Protein 2FE3 (pdb70)

GO terms:
  GO:0000976 transcription cis-regulatory region binding (F, IPI)
  GO:0001216 DNA-binding transcription activator activity (F, IPI)
  GO:0001217 DNA-binding transcription repressor activity (F, IPI)
  GO:0032993 protein-DNA complex (C, IPI)
  GO:0000976 transcription cis-regulatory region binding (F, IMP)
  GO:0001216 DNA-binding transcription activator activity (F, IMP)
  GO:0032993 protein-DNA complex (C, IMP)
  GO:0001217 DNA-binding transcription repressor activity (F, IMP)

Structure (mmCIF, N/CA/C/O backbone):
data_2FE3
#
_entry.id   2FE3
#
_cell.length_a   41.290
_cell.length_b   42.160
_cell.length_c   53.490
_cell.angle_alpha   82.18
_cell.angle_beta   80.11
_cell.angle_gamma   60.96
#
_symmetry.space_group_name_H-M   'P 1'
#
loop_
_entity.id
_entity.type
_entity.pdbx_description
1 polymer 'Peroxide operon regulator'
2 non-polymer 'ZINC ION'
3 water water
#
loop_
_atom_site.group_PDB
_atom_site.id
_atom_site.type_symbol
_atom_site.label_atom_id
_atom_site.label_alt_id
_atom_site.label_comp_id
_atom_site.label_asym_id
_atom_site.label_entity_id
_atom_site.label_seq_id
_atom_site.pdbx_PDB_ins_code
_atom_site.Cartn_x
_atom_site.Cartn_y
_atom_site.Cartn_z
_atom_site.occupancy
_atom_site.B_iso_or_equiv
_atom_site.auth_seq_id
_atom_site.auth_comp_id
_atom_site.auth_asym_id
_atom_site.auth_atom_id
_atom_site.pdbx_PDB_model_num
ATOM 1 N N . HIS A 1 4 ? 14.455 13.410 -27.799 1.00 37.73 4 HIS A N 1
ATOM 2 C CA . HIS A 1 4 ? 14.213 14.136 -26.511 1.00 37.25 4 HIS A CA 1
ATOM 3 C C . HIS A 1 4 ? 12.816 14.737 -26.507 1.00 36.34 4 HIS A C 1
ATOM 4 O O . HIS A 1 4 ? 12.419 15.417 -27.461 1.00 36.12 4 HIS A O 1
ATOM 11 N N . GLU A 1 5 ? 12.072 14.463 -25.436 1.00 35.13 5 GLU A N 1
ATOM 12 C CA . GLU A 1 5 ? 10.637 14.753 -25.405 1.00 33.90 5 GLU A CA 1
ATOM 13 C C . GLU A 1 5 ? 10.324 16.243 -25.327 1.00 32.45 5 GLU A C 1
ATOM 14 O O . GLU A 1 5 ? 9.438 16.722 -26.033 1.00 31.62 5 GLU A O 1
ATOM 20 N N . LEU A 1 6 ? 11.048 16.952 -24.461 1.00 31.34 6 LEU A N 1
ATOM 21 C CA . LEU A 1 6 ? 10.914 18.404 -24.320 1.00 30.44 6 LEU A CA 1
ATOM 22 C C . LEU A 1 6 ? 11.290 19.109 -25.621 1.00 30.19 6 LEU A C 1
ATOM 23 O O . LEU A 1 6 ? 10.543 19.951 -26.117 1.00 29.84 6 LEU A O 1
ATOM 28 N N . LYS A 1 7 ? 12.452 18.767 -26.167 1.00 29.59 7 LYS A N 1
ATOM 29 C CA . LYS A 1 7 ? 12.868 19.303 -27.457 1.00 29.40 7 LYS A CA 1
ATOM 30 C C . LYS A 1 7 ? 11.773 19.160 -28.524 1.00 28.81 7 LYS A C 1
ATOM 31 O O . LYS A 1 7 ? 11.472 20.121 -29.241 1.00 27.88 7 LYS A O 1
ATOM 37 N N . GLU A 1 8 ? 11.171 17.973 -28.616 1.00 28.15 8 GLU A N 1
ATOM 38 C CA . GLU A 1 8 ? 10.101 17.726 -29.597 1.00 27.70 8 GLU A CA 1
ATOM 39 C C . GLU A 1 8 ? 8.799 18.505 -29.313 1.00 27.02 8 GLU A C 1
ATOM 40 O O . GLU A 1 8 ? 8.111 18.967 -30.243 1.00 25.39 8 GLU A O 1
ATOM 46 N N . ALA A 1 9 ? 8.482 18.668 -28.031 1.00 25.98 9 ALA A N 1
ATOM 47 C CA . ALA A 1 9 ? 7.325 19.476 -27.644 1.00 24.37 9 ALA A CA 1
ATOM 48 C C . ALA A 1 9 ? 7.532 20.930 -28.059 1.00 23.78 9 ALA A C 1
ATOM 49 O O . ALA A 1 9 ? 6.639 21.554 -28.623 1.00 22.46 9 ALA A O 1
ATOM 51 N N . LEU A 1 10 ? 8.728 21.459 -27.810 1.00 23.12 10 LEU A N 1
ATOM 52 C CA . LEU A 1 10 ? 9.028 22.842 -28.194 1.00 23.47 10 LEU A CA 1
ATOM 53 C C . LEU A 1 10 ? 8.955 23.026 -29.716 1.00 23.68 10 LEU A C 1
ATOM 54 O O . LEU A 1 10 ? 8.538 24.074 -30.208 1.00 23.11 10 LEU A O 1
ATOM 59 N N . GLU A 1 11 ? 9.355 21.993 -30.453 1.00 23.58 11 GLU A N 1
ATOM 60 C CA . GLU A 1 11 ? 9.279 22.014 -31.907 1.00 24.71 11 GLU A CA 1
ATOM 61 C C . GLU A 1 11 ? 7.815 22.129 -32.331 1.00 24.27 11 GLU A C 1
ATOM 62 O O . GLU A 1 11 ? 7.473 22.925 -33.199 1.00 23.61 11 GLU A O 1
ATOM 68 N N . THR A 1 12 ? 6.955 21.361 -31.672 1.00 23.81 12 THR A N 1
ATOM 69 C CA . THR A 1 12 ? 5.508 21.414 -31.946 1.00 24.10 12 THR A CA 1
ATOM 70 C C . THR A 1 12 ? 4.932 22.812 -31.671 1.00 23.74 12 THR A C 1
ATOM 71 O O . THR A 1 12 ? 4.181 23.356 -32.481 1.00 24.01 12 THR A O 1
ATOM 75 N N . LEU A 1 13 ? 5.289 23.403 -30.538 1.00 22.84 13 LEU A N 1
ATOM 76 C CA . LEU A 1 13 ? 4.885 24.782 -30.262 1.00 23.27 13 LEU A CA 1
ATOM 77 C C . LEU A 1 13 ? 5.319 25.740 -31.356 1.00 24.19 13 LEU A C 1
ATOM 78 O O . LEU A 1 13 ? 4.513 26.528 -31.853 1.00 24.99 13 LEU A O 1
ATOM 83 N N . LYS A 1 14 ? 6.596 25.681 -31.729 1.00 25.10 14 LYS A N 1
ATOM 84 C CA . LYS A 1 14 ? 7.110 26.588 -32.764 1.00 26.89 14 LYS A CA 1
ATOM 85 C C . LYS A 1 14 ? 6.277 26.409 -34.053 1.00 27.23 14 LYS A C 1
ATOM 86 O O . LYS A 1 14 ? 5.797 27.384 -34.629 1.00 27.11 14 LYS A O 1
ATOM 92 N N . GLU A 1 15 ? 6.061 25.154 -34.437 1.00 28.41 15 GLU A N 1
ATOM 93 C CA . GLU A 1 15 ? 5.350 24.808 -35.667 1.00 30.53 15 GLU A CA 1
ATOM 94 C C . GLU A 1 15 ? 3.890 25.249 -35.654 1.00 30.60 15 GLU A C 1
ATOM 95 O O . GLU A 1 15 ? 3.349 25.639 -36.696 1.00 32.14 15 GLU A O 1
ATOM 101 N N . THR A 1 16 ? 3.255 25.185 -34.483 1.00 29.97 16 THR A N 1
ATOM 102 C CA . THR A 1 16 ? 1.837 25.545 -34.337 1.00 29.92 16 THR A CA 1
ATOM 103 C C . THR A 1 16 ? 1.650 27.030 -33.974 1.00 29.30 16 THR A C 1
ATOM 104 O O . THR A 1 16 ? 0.534 27.471 -33.688 1.00 29.76 16 THR A O 1
ATOM 108 N N . GLY A 1 17 ? 2.755 27.786 -33.981 1.00 27.94 17 GLY A N 1
ATOM 109 C CA . GLY A 1 17 ? 2.742 29.232 -33.797 1.00 26.58 17 GLY A CA 1
ATOM 110 C C . GLY A 1 17 ? 2.549 29.737 -32.375 1.00 25.38 17 GLY A C 1
ATOM 111 O O . GLY A 1 17 ? 2.183 30.897 -32.185 1.00 26.37 17 GLY A O 1
ATOM 112 N N . VAL A 1 18 ? 2.809 28.875 -31.389 1.00 23.84 18 VAL A N 1
ATOM 113 C CA . VAL A 1 18 ? 2.680 29.221 -29.959 1.00 22.64 18 VAL A CA 1
ATOM 114 C C . VAL A 1 18 ? 3.974 29.819 -29.436 1.00 21.79 18 VAL A C 1
ATOM 115 O O . VAL A 1 18 ? 5.044 29.233 -29.616 1.00 20.80 18 VAL A O 1
ATOM 119 N N . ARG A 1 19 ? 3.881 30.970 -28.762 1.00 20.83 19 ARG A N 1
ATOM 120 C CA . ARG A 1 19 ? 5.083 31.613 -28.227 1.00 20.58 19 ARG A CA 1
ATOM 121 C C . ARG A 1 19 ? 5.684 30.737 -27.119 1.00 19.95 19 ARG A C 1
ATOM 122 O O . ARG A 1 19 ? 4.975 30.274 -26.227 1.00 18.81 19 ARG A O 1
ATOM 130 N N . ILE A 1 20 ? 6.991 30.511 -27.176 1.00 19.13 20 ILE A N 1
ATOM 131 C CA . ILE A 1 20 ? 7.646 29.702 -26.141 1.00 19.53 20 ILE A CA 1
ATOM 132 C C . ILE A 1 20 ? 8.086 30.603 -24.972 1.00 19.40 20 ILE A C 1
ATOM 133 O O . ILE A 1 20 ? 9.266 31.024 -24.877 1.00 18.96 20 ILE A O 1
ATOM 138 N N . THR A 1 21 ? 7.141 30.868 -24.078 1.00 17.90 21 THR A N 1
ATOM 139 C CA . THR A 1 21 ? 7.394 31.703 -22.919 1.00 18.10 21 THR A CA 1
ATOM 140 C C . THR A 1 21 ? 8.101 30.884 -21.822 1.00 17.34 21 THR A C 1
ATOM 141 O O . THR A 1 21 ? 8.052 29.657 -21.831 1.00 16.31 21 THR A O 1
ATOM 145 N N . PRO A 1 22 ? 8.786 31.573 -20.896 1.00 17.53 22 PRO A N 1
ATOM 146 C CA . PRO A 1 22 ? 9.356 30.870 -19.759 1.00 17.27 22 PRO A CA 1
ATOM 147 C C . PRO A 1 22 ? 8.343 29.990 -19.012 1.00 16.46 22 PRO A C 1
ATOM 148 O O . PRO A 1 22 ? 8.657 28.838 -18.688 1.00 15.75 22 PRO A O 1
ATOM 152 N N . GLN A 1 23 ? 7.137 30.511 -18.743 1.00 15.73 23 GLN A N 1
ATOM 153 C CA . GLN A 1 23 ? 6.137 29.685 -18.044 1.00 15.66 23 GLN A CA 1
ATOM 154 C C . GLN A 1 23 ? 5.775 28.426 -18.829 1.00 15.22 23 GLN A C 1
ATOM 155 O O . GLN A 1 23 ? 5.680 27.349 -18.266 1.00 13.97 23 GLN A O 1
ATOM 161 N N . ARG A 1 24 ? 5.527 28.582 -20.135 1.00 14.44 24 ARG A N 1
ATOM 162 C CA . ARG A 1 24 ? 5.220 27.437 -20.976 1.00 15.22 24 ARG A CA 1
ATOM 163 C C . ARG A 1 24 ? 6.315 26.372 -20.989 1.00 15.65 24 ARG A C 1
ATOM 164 O O . ARG A 1 24 ? 6.026 25.177 -20.903 1.00 15.99 24 ARG A O 1
ATOM 172 N N . HIS A 1 25 ? 7.563 26.818 -21.109 1.00 15.60 25 HIS A N 1
ATOM 173 C CA . HIS A 1 25 ? 8.694 25.927 -21.074 1.00 15.73 25 HIS A CA 1
ATOM 174 C C . HIS A 1 25 ? 8.708 25.159 -19.757 1.00 15.21 25 HIS A C 1
ATOM 175 O O . HIS A 1 25 ? 8.863 23.946 -19.747 1.00 15.22 25 HIS A O 1
ATOM 182 N N . ALA A 1 26 ? 8.518 25.869 -18.658 1.00 14.06 26 ALA A N 1
ATOM 183 C CA . ALA A 1 26 ? 8.533 25.247 -17.337 1.00 14.58 26 ALA A CA 1
ATOM 184 C C . ALA A 1 26 ? 7.395 24.239 -17.116 1.00 14.91 26 ALA A C 1
ATOM 185 O O . ALA A 1 26 ? 7.603 23.170 -16.504 1.00 15.11 26 ALA A O 1
ATOM 187 N N . ILE A 1 27 ? 6.205 24.550 -17.637 1.00 14.56 27 ILE A N 1
ATOM 188 C CA . ILE A 1 27 ? 5.086 23.631 -17.503 1.00 15.16 27 ILE A CA 1
ATOM 189 C C . ILE A 1 27 ? 5.366 22.375 -18.328 1.00 15.97 27 ILE A C 1
ATOM 190 O O . ILE A 1 27 ? 5.131 21.261 -17.855 1.00 16.05 27 ILE A O 1
ATOM 195 N N . LEU A 1 28 ? 5.884 22.546 -19.548 1.00 16.65 28 LEU A N 1
ATOM 196 C CA . LEU A 1 28 ? 6.186 21.363 -20.373 1.00 18.37 28 LEU A CA 1
ATOM 197 C C . LEU A 1 28 ? 7.238 20.478 -19.727 1.00 19.03 28 LEU A C 1
ATOM 198 O O . LEU A 1 28 ? 7.109 19.247 -19.711 1.00 19.58 28 LEU A O 1
ATOM 203 N N . GLU A 1 29 ? 8.277 21.113 -19.195 1.00 20.46 29 GLU A N 1
ATOM 204 C CA . GLU A 1 29 ? 9.357 20.411 -18.488 1.00 21.19 29 GLU A CA 1
ATOM 205 C C . GLU A 1 29 ? 8.788 19.600 -17.332 1.00 21.75 29 GLU A C 1
ATOM 206 O O . GLU A 1 29 ? 9.127 18.435 -17.181 1.00 22.25 29 GLU A O 1
ATOM 212 N N . TYR A 1 30 ? 7.915 20.215 -16.529 1.00 20.82 30 TYR A N 1
ATOM 213 C CA . TYR A 1 30 ? 7.232 19.528 -15.450 1.00 21.42 30 TYR A CA 1
ATOM 214 C C . TYR A 1 30 ? 6.468 18.290 -15.940 1.00 21.51 30 TYR A C 1
ATOM 215 O O . TYR A 1 30 ? 6.583 17.208 -15.352 1.00 21.41 30 TYR A O 1
ATOM 224 N N . LEU A 1 31 ? 5.666 18.464 -16.993 1.00 20.97 31 LEU A N 1
ATOM 225 C CA . LEU A 1 31 ? 4.872 17.392 -17.562 1.00 22.97 31 LEU A CA 1
ATOM 226 C C . LEU A 1 31 ? 5.723 16.259 -18.121 1.00 24.18 31 LEU A C 1
ATOM 227 O O . LEU A 1 31 ? 5.396 15.080 -17.935 1.00 24.35 31 LEU A O 1
ATOM 232 N N . VAL A 1 32 ? 6.823 16.604 -18.782 1.00 25.67 32 VAL A N 1
ATOM 233 C CA . VAL A 1 32 ? 7.676 15.560 -19.382 1.00 27.85 32 VAL A CA 1
ATOM 234 C C . VAL A 1 32 ? 8.358 14.714 -18.294 1.00 29.11 32 VAL A C 1
ATOM 235 O O . VAL A 1 32 ? 8.507 13.500 -18.446 1.00 29.75 32 VAL A O 1
ATOM 239 N N . ASN A 1 33 ? 8.718 15.354 -17.191 1.00 30.53 33 ASN A N 1
ATOM 240 C CA . ASN A 1 33 ? 9.445 14.693 -16.112 1.00 33.20 33 ASN A CA 1
ATOM 241 C C . ASN A 1 33 ? 8.584 13.983 -15.069 1.00 33.60 33 ASN A C 1
ATOM 242 O O . ASN A 1 33 ? 9.098 13.140 -14.323 1.00 34.41 33 ASN A O 1
ATOM 247 N N . SER A 1 34 ? 7.293 14.308 -15.009 1.00 34.01 34 SER A N 1
ATOM 248 C CA . SER A 1 34 ? 6.386 13.740 -13.998 1.00 34.99 34 SER A CA 1
ATOM 249 C C . SER A 1 34 ? 5.784 12.436 -14.501 1.00 35.21 34 SER A C 1
ATOM 250 O O . SER A 1 34 ? 5.350 12.356 -15.640 1.00 35.43 34 SER A O 1
ATOM 253 N N . MET A 1 35 ? 5.750 11.411 -13.650 1.00 36.08 35 MET A N 1
ATOM 254 C CA . MET A 1 35 ? 5.095 10.143 -14.025 1.00 36.73 35 MET A CA 1
ATOM 255 C C . MET A 1 35 ? 3.582 10.203 -13.866 1.00 35.68 35 MET A C 1
ATOM 256 O O . MET A 1 35 ? 2.850 9.630 -14.671 1.00 36.21 35 MET A O 1
ATOM 261 N N . ALA A 1 36 ? 3.113 10.918 -12.848 1.00 34.68 36 ALA A N 1
ATOM 262 C CA . ALA A 1 36 ? 1.678 11.055 -12.611 1.00 33.18 36 ALA A CA 1
ATOM 263 C C . ALA A 1 36 ? 1.062 12.044 -13.599 1.00 31.94 36 ALA A C 1
ATOM 264 O O . ALA A 1 36 ? 1.784 12.758 -14.298 1.00 32.46 36 ALA A O 1
ATOM 266 N N . HIS A 1 37 ? -0.265 12.028 -13.688 1.00 29.98 37 HIS A N 1
ATOM 267 C CA . HIS A 1 37 ? -1.026 12.990 -14.484 1.00 27.77 37 HIS A CA 1
ATOM 268 C C . HIS A 1 37 ? -1.468 14.100 -13.526 1.00 25.73 37 HIS A C 1
ATOM 269 O O . HIS A 1 37 ? -2.440 13.935 -12.770 1.00 25.22 37 HIS A O 1
ATOM 276 N N . PRO A 1 38 ? -0.742 15.221 -13.530 1.00 23.37 38 PRO A N 1
ATOM 277 C CA . PRO A 1 38 ? -0.950 16.222 -12.482 1.00 21.88 38 PRO A CA 1
ATOM 278 C C . PRO A 1 38 ? -2.185 17.067 -12.707 1.00 20.47 38 PRO A C 1
ATOM 279 O O . PRO A 1 38 ? -2.636 17.210 -13.837 1.00 20.15 38 PRO A O 1
ATOM 283 N N . THR A 1 39 ? -2.686 17.679 -11.633 1.00 19.47 39 THR A N 1
ATOM 284 C CA . THR A 1 39 ? -3.711 18.703 -11.755 1.00 18.09 39 THR A CA 1
ATOM 285 C C . THR A 1 39 ? -3.016 20.043 -11.990 1.00 17.64 39 THR A C 1
ATOM 286 O O . THR A 1 39 ? -1.786 20.158 -11.825 1.00 16.44 39 THR A O 1
ATOM 290 N N . ALA A 1 40 ? -3.802 21.049 -12.364 1.00 16.67 40 ALA A N 1
ATOM 291 C CA . ALA A 1 40 ? -3.303 22.416 -12.490 1.00 17.16 40 ALA A CA 1
ATOM 292 C C . ALA A 1 40 ? -2.732 22.918 -11.166 1.00 18.29 40 ALA A C 1
ATOM 293 O O . ALA A 1 40 ? -1.687 23.580 -11.143 1.00 17.99 40 ALA A O 1
ATOM 295 N N . ASP A 1 41 ? -3.411 22.595 -10.059 1.00 18.78 41 ASP A N 1
ATOM 296 C CA . ASP A 1 41 ? -2.895 22.952 -8.718 1.00 19.63 41 ASP A CA 1
ATOM 297 C C . ASP A 1 41 ? -1.504 22.342 -8.471 1.00 19.03 41 ASP A C 1
ATOM 298 O O . ASP A 1 41 ? -0.635 23.019 -7.925 1.00 18.94 41 ASP A O 1
ATOM 303 N N . ASP A 1 42 ? -1.303 21.073 -8.862 1.00 18.27 42 ASP A N 1
ATOM 304 C CA . ASP A 1 42 ? -0.005 20.384 -8.692 1.00 18.45 42 ASP A CA 1
ATOM 305 C C . ASP A 1 42 ? 1.097 21.150 -9.405 1.00 17.57 42 ASP A C 1
ATOM 306 O O . ASP A 1 42 ? 2.203 21.372 -8.870 1.00 16.55 42 ASP A O 1
ATOM 311 N N . ILE A 1 43 ? 0.782 21.556 -10.633 1.00 15.88 43 ILE A N 1
ATOM 312 C CA . ILE A 1 43 ? 1.742 22.268 -11.470 1.00 15.58 43 ILE A CA 1
ATOM 313 C C . ILE A 1 43 ? 2.045 23.630 -10.833 1.00 15.85 43 ILE A C 1
ATOM 314 O O . ILE A 1 43 ? 3.203 23.988 -10.644 1.00 15.93 43 ILE A O 1
ATOM 319 N N . TYR A 1 44 ? 0.994 24.361 -10.478 1.00 16.00 44 TYR A N 1
ATOM 320 C CA . TYR A 1 44 ? 1.126 25.657 -9.793 1.00 16.87 44 TYR A CA 1
ATOM 321 C C . TYR A 1 44 ? 2.030 25.566 -8.546 1.00 18.16 44 TYR A C 1
ATOM 322 O O . TYR A 1 44 ? 2.950 26.367 -8.376 1.00 18.19 44 TYR A O 1
ATOM 331 N N . LYS A 1 45 ? 1.723 24.615 -7.666 1.00 19.42 45 LYS A N 1
ATOM 332 C CA . LYS A 1 45 ? 2.477 24.438 -6.416 1.00 20.40 45 LYS A CA 1
ATOM 333 C C . LYS A 1 45 ? 3.956 24.214 -6.694 1.00 21.23 45 LYS A C 1
ATOM 334 O O . LYS A 1 45 ? 4.807 24.796 -6.014 1.00 21.62 45 LYS A O 1
ATOM 340 N N . ALA A 1 46 ? 4.250 23.400 -7.716 1.00 20.55 46 ALA A N 1
ATOM 341 C CA . ALA A 1 46 ? 5.626 23.072 -8.097 1.00 21.24 46 ALA A CA 1
ATOM 342 C C . ALA A 1 46 ? 6.399 24.258 -8.677 1.00 21.49 46 ALA A C 1
ATOM 343 O O . ALA A 1 46 ? 7.622 24.359 -8.470 1.00 22.40 46 ALA A O 1
ATOM 345 N N . LEU A 1 47 ? 5.705 25.154 -9.380 1.00 21.16 47 LEU A N 1
ATOM 346 C CA . LEU A 1 47 ? 6.388 26.190 -10.179 1.00 21.34 47 LEU A CA 1
ATOM 347 C C . LEU A 1 47 ? 6.286 27.633 -9.701 1.00 22.15 47 LEU A C 1
ATOM 348 O O . LEU A 1 47 ? 7.106 28.463 -10.103 1.00 22.21 47 LEU A O 1
ATOM 353 N N . GLU A 1 48 ? 5.266 27.952 -8.893 1.00 22.64 48 GLU A N 1
ATOM 354 C CA . GLU A 1 48 ? 4.950 29.360 -8.597 1.00 23.92 48 GLU A CA 1
ATOM 355 C C . GLU A 1 48 ? 6.102 30.117 -7.935 1.00 24.01 48 GLU A C 1
ATOM 356 O O . GLU A 1 48 ? 6.243 31.329 -8.112 1.00 23.73 48 GLU A O 1
ATOM 362 N N . GLY A 1 49 ? 6.914 29.398 -7.167 1.00 24.83 49 GLY A N 1
ATOM 363 C CA . GLY A 1 49 ? 8.073 30.003 -6.511 1.00 26.41 49 GLY A CA 1
ATOM 364 C C . GLY A 1 49 ? 9.039 30.664 -7.483 1.00 27.23 49 GLY A C 1
ATOM 365 O O . GLY A 1 49 ? 9.791 31.579 -7.109 1.00 28.51 49 GLY A O 1
ATOM 366 N N . LYS A 1 50 ? 9.034 30.223 -8.737 1.00 26.69 50 LYS A N 1
ATOM 367 C CA . LYS A 1 50 ? 9.896 30.870 -9.719 1.00 26.89 50 LYS A CA 1
ATOM 368 C C . LYS A 1 50 ? 9.220 31.854 -10.696 1.00 26.39 50 LYS A C 1
ATOM 369 O O . LYS A 1 50 ? 9.898 32.486 -11.504 1.00 25.96 50 LYS A O 1
ATOM 375 N N . PHE A 1 51 ? 7.894 31.975 -10.609 1.00 24.53 51 PHE A N 1
ATOM 376 C CA . PHE A 1 51 ? 7.135 32.856 -11.485 1.00 24.11 51 PHE A CA 1
ATOM 377 C C . PHE A 1 51 ? 6.165 33.713 -10.687 1.00 24.66 51 PHE A C 1
ATOM 378 O O . PHE A 1 51 ? 5.062 33.262 -10.377 1.00 23.75 51 PHE A O 1
ATOM 386 N N . PRO A 1 52 ? 6.558 34.959 -10.366 1.00 25.06 52 PRO A N 1
ATOM 387 C CA . PRO A 1 52 ? 5.694 35.840 -9.569 1.00 25.87 52 PRO A CA 1
ATOM 388 C C . PRO A 1 52 ? 4.298 36.054 -10.175 1.00 25.43 52 PRO A C 1
ATOM 389 O O . PRO A 1 52 ? 3.325 36.210 -9.418 1.00 25.78 52 PRO A O 1
ATOM 393 N N . ASN A 1 53 ? 4.190 36.032 -11.508 1.00 24.46 53 ASN A N 1
ATOM 394 C CA . ASN A 1 53 ? 2.910 36.277 -12.182 1.00 25.20 53 ASN A CA 1
ATOM 395 C C . ASN A 1 53 ? 2.119 35.024 -12.560 1.00 23.45 53 ASN A C 1
ATOM 396 O O . ASN A 1 53 ? 1.089 35.114 -13.236 1.00 24.82 53 ASN A O 1
ATOM 401 N N . MET A 1 54 ? 2.581 33.869 -12.103 1.00 22.23 54 MET A N 1
ATOM 402 C CA . MET A 1 54 ? 1.860 32.624 -12.354 1.00 21.02 54 MET A CA 1
ATOM 403 C C . MET A 1 54 ? 0.666 32.498 -11.399 1.00 19.88 54 MET A C 1
ATOM 404 O O . MET A 1 54 ? 0.773 32.798 -10.218 1.00 19.27 54 MET A O 1
ATOM 409 N N . SER A 1 55 ? -0.463 32.042 -11.928 1.00 18.00 55 SER A N 1
ATOM 410 C CA . SER A 1 55 ? -1.641 31.726 -11.111 1.00 16.56 55 SER A CA 1
ATOM 411 C C . SER A 1 55 ? -2.163 30.371 -11.569 1.00 16.18 55 SER A C 1
ATOM 412 O O . SER A 1 55 ? -1.701 29.825 -12.589 1.00 14.37 55 SER A O 1
ATOM 415 N N . VAL A 1 56 ? -3.121 29.820 -10.830 1.00 14.54 56 VAL A N 1
ATOM 416 C CA . VAL A 1 56 ? -3.765 28.599 -11.316 1.00 15.50 56 VAL A CA 1
ATOM 417 C C . VAL A 1 56 ? -4.415 28.866 -12.681 1.00 14.40 56 VAL A C 1
ATOM 418 O O . VAL A 1 56 ? -4.356 27.998 -13.556 1.00 13.83 56 VAL A O 1
ATOM 422 N N . ALA A 1 57 ? -4.959 30.074 -12.876 1.00 14.60 57 ALA A N 1
ATOM 423 C CA . ALA A 1 57 ? -5.530 30.473 -14.167 1.00 14.75 57 ALA A CA 1
ATOM 424 C C . ALA A 1 57 ? -4.519 30.420 -15.281 1.00 14.14 57 ALA A C 1
ATOM 425 O O . ALA A 1 57 ? -4.814 29.931 -16.333 1.00 14.66 57 ALA A O 1
ATOM 427 N N . THR A 1 58 ? -3.342 30.984 -15.045 1.00 13.39 58 THR A N 1
ATOM 428 C CA . THR A 1 58 ? -2.287 31.038 -16.046 1.00 14.97 58 THR A CA 1
ATOM 429 C C . THR A 1 58 ? -1.880 29.578 -16.424 1.00 14.04 58 THR A C 1
ATOM 430 O O . THR A 1 58 ? -1.634 29.262 -17.613 1.00 12.71 58 THR A O 1
ATOM 434 N N . VAL A 1 59 ? -1.827 28.696 -15.419 1.00 13.27 59 VAL A N 1
ATOM 435 C CA . VAL A 1 59 ? -1.530 27.288 -15.664 1.00 13.24 59 VAL A CA 1
ATOM 436 C C . VAL A 1 59 ? -2.590 26.630 -16.542 1.00 13.27 59 VAL A C 1
ATOM 437 O O . VAL A 1 59 ? -2.273 25.988 -17.555 1.00 12.63 59 VAL A O 1
ATOM 441 N N . TYR A 1 60 ? -3.848 26.796 -16.163 1.00 13.54 60 TYR A N 1
ATOM 442 C CA . TYR A 1 60 ? -4.937 26.256 -16.987 1.00 14.02 60 TYR A CA 1
ATOM 443 C C . TYR A 1 60 ? -4.927 26.828 -18.424 1.00 13.82 60 TYR A C 1
ATOM 444 O O . TYR A 1 60 ? -5.156 26.099 -19.394 1.00 13.99 60 TYR A O 1
ATOM 453 N N . ASN A 1 61 ? -4.670 28.123 -18.552 1.00 12.33 61 ASN A N 1
ATOM 454 C CA . ASN A 1 61 ? -4.659 28.779 -19.869 1.00 12.21 61 ASN A CA 1
ATOM 455 C C . ASN A 1 61 ? -3.584 28.147 -20.756 1.00 12.33 61 ASN A C 1
ATOM 456 O O . ASN A 1 61 ? -3.792 27.923 -21.974 1.00 12.80 61 ASN A O 1
ATOM 461 N N . ASN A 1 62 ? -2.427 27.876 -20.158 1.00 11.99 62 ASN A N 1
ATOM 462 C CA . ASN A 1 62 ? -1.334 27.274 -20.919 1.00 12.59 62 ASN A CA 1
ATOM 463 C C . ASN A 1 62 ? -1.642 25.833 -21.272 1.00 13.40 62 ASN A C 1
ATOM 464 O O . ASN A 1 62 ? -1.328 25.364 -22.387 1.00 14.27 62 ASN A O 1
ATOM 469 N N . LEU A 1 63 ? -2.267 25.119 -20.341 1.00 12.85 63 LEU A N 1
ATOM 470 C CA . LEU A 1 63 ? -2.650 23.736 -20.608 1.00 13.62 63 LEU A CA 1
ATOM 471 C C . LEU A 1 63 ? -3.642 23.636 -21.756 1.00 14.93 63 LEU A C 1
ATOM 472 O O . LEU A 1 63 ? -3.574 22.707 -22.558 1.00 14.81 63 LEU A O 1
ATOM 477 N N . ARG A 1 64 ? -4.523 24.621 -21.856 1.00 15.31 64 ARG A N 1
ATOM 478 C CA . ARG A 1 64 ? -5.458 24.670 -22.982 1.00 16.37 64 ARG A CA 1
ATOM 479 C C . ARG A 1 64 ? -4.728 24.860 -24.308 1.00 16.52 64 ARG A C 1
ATOM 480 O O . ARG A 1 64 ? -5.021 24.144 -25.276 1.00 16.84 64 ARG A O 1
ATOM 488 N N . VAL A 1 65 ? -3.776 25.791 -24.333 1.00 15.56 65 VAL A N 1
ATOM 489 C CA . VAL A 1 65 ? -2.938 26.001 -25.525 1.00 17.40 65 VAL A CA 1
ATOM 490 C C . VAL A 1 65 ? -2.219 24.698 -25.900 1.00 16.74 65 VAL A C 1
ATOM 491 O O . VAL A 1 65 ? -2.191 24.300 -27.086 1.00 18.47 65 VAL A O 1
ATOM 495 N N . PHE A 1 66 ? -1.630 24.030 -24.905 1.00 15.90 66 PHE A N 1
ATOM 496 C CA . PHE A 1 66 ? -0.992 22.731 -25.176 1.00 16.58 66 PHE A CA 1
ATOM 497 C C . PHE A 1 66 ? -1.943 21.664 -25.723 1.00 17.73 66 PHE A C 1
ATOM 498 O O . PHE A 1 66 ? -1.594 20.915 -26.654 1.00 17.42 66 PHE A O 1
ATOM 506 N N . ARG A 1 67 ? -3.133 21.582 -25.140 1.00 17.77 67 ARG A N 1
ATOM 507 C CA . ARG A 1 67 ? -4.154 20.646 -25.626 1.00 20.41 67 ARG A CA 1
ATOM 508 C C . ARG A 1 67 ? -4.522 20.955 -27.094 1.00 21.19 67 ARG A C 1
ATOM 509 O O . ARG A 1 67 ? -4.645 20.038 -27.924 1.00 21.30 67 ARG A O 1
ATOM 517 N N . GLU A 1 68 ? -4.674 22.234 -27.410 1.00 21.62 68 GLU A N 1
ATOM 518 C CA . GLU A 1 68 ? -4.961 22.636 -28.801 1.00 23.46 68 GLU A CA 1
ATOM 519 C C . GLU A 1 68 ? -3.813 22.339 -29.787 1.00 23.59 68 GLU A C 1
ATOM 520 O O . GLU A 1 68 ? -4.038 22.210 -31.004 1.00 24.20 68 GLU A O 1
ATOM 526 N N . SER A 1 69 ? -2.599 22.213 -29.257 1.00 22.96 69 SER A N 1
ATOM 527 C CA . SER A 1 69 ? -1.408 21.843 -30.038 1.00 23.68 69 SER A CA 1
ATOM 528 C C . SER A 1 69 ? -1.153 20.337 -30.066 1.00 23.29 69 SER A C 1
ATOM 529 O O . SER A 1 69 ? -0.176 19.898 -30.649 1.00 23.67 69 SER A O 1
ATOM 532 N N . GLY A 1 70 ? -2.019 19.554 -29.431 1.00 22.40 70 GLY A N 1
ATOM 533 C CA . GLY A 1 70 ? -1.858 18.091 -29.369 1.00 22.64 70 GLY A CA 1
ATOM 534 C C . GLY A 1 70 ? -0.810 17.555 -28.392 1.00 22.54 70 GLY A C 1
ATOM 535 O O . GLY A 1 70 ? -0.423 16.391 -28.459 1.00 23.30 70 GLY A O 1
ATOM 536 N N . LEU A 1 71 ? -0.377 18.384 -27.447 1.00 20.58 71 LEU A N 1
ATOM 537 C CA . LEU A 1 71 ? 0.706 17.992 -26.551 1.00 20.10 71 LEU A CA 1
ATOM 538 C C . LEU A 1 71 ? 0.210 17.442 -25.239 1.00 19.70 71 LEU A C 1
ATOM 539 O O . LEU A 1 71 ? 0.954 16.805 -24.504 1.00 19.03 71 LEU A O 1
ATOM 544 N N . VAL A 1 72 ? -1.047 17.748 -24.934 1.00 19.81 72 VAL A N 1
ATOM 545 C CA . VAL A 1 72 ? -1.628 17.383 -23.651 1.00 20.44 72 VAL A CA 1
ATOM 546 C C . VAL A 1 72 ? -3.054 16.872 -23.853 1.00 21.38 72 VAL A C 1
ATOM 547 O O . VAL A 1 72 ? -3.803 17.390 -24.706 1.00 21.30 72 VAL A O 1
ATOM 551 N N . LYS A 1 73 ? -3.430 15.864 -23.066 1.00 22.35 73 LYS A N 1
ATOM 552 C CA . LYS A 1 73 ? -4.813 15.410 -23.029 1.00 23.95 73 LYS A CA 1
ATOM 553 C C . LYS A 1 73 ? -5.387 15.721 -21.666 1.00 24.05 73 LYS A C 1
ATOM 554 O O . LYS A 1 73 ? -4.701 15.555 -20.655 1.00 24.00 73 LYS A O 1
ATOM 560 N N . GLU A 1 74 ? -6.635 16.175 -21.647 1.00 24.70 74 GLU A N 1
ATOM 561 C CA . GLU A 1 74 ? -7.304 16.504 -20.383 1.00 25.48 74 GLU A CA 1
ATOM 562 C C . GLU A 1 74 ? -8.106 15.296 -19.905 1.00 26.55 74 GLU A C 1
ATOM 563 O O . GLU A 1 74 ? -8.988 14.817 -20.622 1.00 26.35 74 GLU A O 1
ATOM 569 N N . LEU A 1 75 ? -7.785 14.813 -18.707 1.00 26.16 75 LEU A N 1
ATOM 570 C CA . LEU A 1 75 ? -8.484 13.678 -18.097 1.00 27.34 75 LEU A CA 1
ATOM 571 C C . LEU A 1 75 ? -9.501 14.180 -17.075 1.00 27.75 75 LEU A C 1
ATOM 572 O O . LEU A 1 75 ? -9.149 14.913 -16.149 1.00 26.52 75 LEU A O 1
ATOM 577 N N . THR A 1 76 ? -10.763 13.796 -17.260 1.00 27.96 76 THR A N 1
ATOM 578 C CA . THR A 1 76 ? -11.834 14.236 -16.362 1.00 29.40 76 THR A CA 1
ATOM 579 C C . THR A 1 76 ? -12.398 13.037 -15.593 1.00 30.06 76 THR A C 1
ATOM 580 O O . THR A 1 76 ? -12.438 11.923 -16.120 1.00 29.53 76 THR A O 1
ATOM 584 N N . TYR A 1 77 ? -12.824 13.271 -14.351 1.00 29.90 77 TYR A N 1
ATOM 585 C CA . TYR A 1 77 ? -13.502 12.235 -13.570 1.00 30.56 77 TYR A CA 1
ATOM 586 C C . TYR A 1 77 ? -14.460 12.884 -12.594 1.00 30.29 77 TYR A C 1
ATOM 587 O O . TYR A 1 77 ? -14.050 13.761 -11.818 1.00 30.35 77 TYR A O 1
ATOM 596 N N . GLY A 1 78 ? -15.717 12.439 -12.619 1.00 30.08 78 GLY A N 1
ATOM 597 C CA . GLY A 1 78 ? -16.716 12.876 -11.645 1.00 30.18 78 GLY A CA 1
ATOM 598 C C . GLY A 1 78 ? -16.658 14.357 -11.337 1.00 30.26 78 GLY A C 1
ATOM 599 O O . GLY A 1 78 ? -16.636 15.196 -12.251 1.00 30.72 78 GLY A O 1
ATOM 600 N N . ASP A 1 79 ? -16.594 14.670 -10.046 1.00 29.53 79 ASP A N 1
ATOM 601 C CA . ASP A 1 79 ? -16.588 16.041 -9.554 1.00 29.87 79 ASP A CA 1
ATOM 602 C C . ASP A 1 79 ? -15.161 16.514 -9.299 1.00 28.65 79 ASP A C 1
ATOM 603 O O . ASP A 1 79 ? -14.931 17.536 -8.632 1.00 29.43 79 ASP A O 1
ATOM 608 N N . ALA A 1 80 ? -14.197 15.769 -9.818 1.00 26.77 80 ALA A N 1
ATOM 609 C CA . ALA A 1 80 ? -12.793 16.080 -9.558 1.00 25.50 80 ALA A CA 1
ATOM 610 C C . ALA A 1 80 ? -12.277 17.135 -10.539 1.00 24.95 80 ALA A C 1
ATOM 611 O O . ALA A 1 80 ? -12.839 17.319 -11.621 1.00 24.70 80 ALA A O 1
ATOM 613 N N . SER A 1 81 ? -11.242 17.858 -10.129 1.00 24.64 81 SER A N 1
ATOM 614 C CA . SER A 1 81 ? -10.511 18.751 -11.038 1.00 24.10 81 SER A CA 1
ATOM 615 C C . SER A 1 81 ? -9.835 17.886 -12.092 1.00 23.42 81 SER A C 1
ATOM 616 O O . SER A 1 81 ? -9.470 16.728 -11.824 1.00 22.99 81 SER A O 1
ATOM 619 N N . SER A 1 82 ? -9.640 18.464 -13.277 1.00 21.54 82 SER A N 1
ATOM 620 C CA . SER A 1 82 ? -9.048 17.739 -14.392 1.00 21.49 82 SER A CA 1
ATOM 621 C C . SER A 1 82 ? -7.617 17.395 -14.081 1.00 21.52 82 SER A C 1
ATOM 622 O O . SER A 1 82 ? -6.969 18.062 -13.274 1.00 20.52 82 SER A O 1
ATOM 625 N N . ARG A 1 83 ? -7.145 16.340 -14.717 1.00 20.00 83 ARG A N 1
ATOM 626 C CA . ARG A 1 83 ? -5.746 15.961 -14.679 1.00 20.95 83 ARG A CA 1
ATOM 627 C C . ARG A 1 83 ? -5.211 16.004 -16.098 1.00 19.98 83 ARG A C 1
ATOM 628 O O . ARG A 1 83 ? -6.008 16.050 -17.061 1.00 20.41 83 ARG A O 1
ATOM 636 N N . PHE A 1 84 ? -3.888 16.053 -16.241 1.00 19.28 84 PHE A N 1
ATOM 637 C CA . PHE A 1 84 ? -3.297 16.343 -17.561 1.00 20.00 84 PHE A CA 1
ATOM 638 C C . PHE A 1 84 ? -2.198 15.382 -17.959 1.00 21.54 84 PHE A C 1
ATOM 639 O O . PHE A 1 84 ? -1.255 15.187 -17.214 1.00 22.42 84 PHE A O 1
ATOM 647 N N . ASP A 1 85 ? -2.343 14.801 -19.148 1.00 22.03 85 ASP A N 1
ATOM 648 C CA . ASP A 1 85 ? -1.455 13.756 -19.609 1.00 23.77 85 ASP A CA 1
ATOM 649 C C . ASP A 1 85 ? -0.623 14.286 -20.765 1.00 22.77 85 ASP A C 1
ATOM 650 O O . ASP A 1 85 ? -1.186 14.638 -21.796 1.00 22.67 85 ASP A O 1
ATOM 655 N N . PHE A 1 86 ? 0.699 14.310 -20.614 1.00 21.72 86 PHE A N 1
ATOM 656 C CA . PHE A 1 86 ? 1.543 14.714 -21.731 1.00 22.48 86 PHE A CA 1
ATOM 657 C C . PHE A 1 86 ? 1.489 13.609 -22.787 1.00 22.05 86 PHE A C 1
ATOM 658 O O . PHE A 1 86 ? 1.567 12.432 -22.450 1.00 21.77 86 PHE A O 1
ATOM 666 N N . VAL A 1 87 ? 1.354 13.993 -24.053 1.00 22.04 87 VAL A N 1
ATOM 667 C CA . VAL A 1 87 ? 1.107 13.021 -25.124 1.00 22.29 87 VAL A CA 1
ATOM 668 C C . VAL A 1 87 ? 2.387 12.674 -25.860 1.00 22.20 87 VAL A C 1
ATOM 669 O O . VAL A 1 87 ? 3.056 13.544 -26.414 1.00 22.81 87 VAL A O 1
ATOM 673 N N . THR A 1 88 ? 2.721 11.395 -25.881 1.00 21.28 88 THR A N 1
ATOM 674 C CA . THR A 1 88 ? 3.788 10.920 -26.753 1.00 21.71 88 THR A CA 1
ATOM 675 C C . THR A 1 88 ? 3.109 10.329 -27.991 1.00 20.33 88 THR A C 1
ATOM 676 O O . THR A 1 88 ? 2.115 9.594 -27.869 1.00 19.31 88 THR A O 1
ATOM 680 N N . SER A 1 89 ? 3.633 10.693 -29.161 1.00 19.12 89 SER A N 1
ATOM 681 C CA . SER A 1 89 ? 3.064 10.270 -30.434 1.00 19.02 89 SER A CA 1
ATOM 682 C C . SER A 1 89 ? 3.127 8.760 -30.624 1.00 17.74 89 SER A C 1
ATOM 683 O O . SER A 1 89 ? 4.094 8.117 -30.218 1.00 17.76 89 SER A O 1
ATOM 686 N N . ASP A 1 90 ? 2.072 8.223 -31.224 1.00 17.21 90 ASP A N 1
ATOM 687 C CA . ASP A 1 90 ? 2.068 6.836 -31.732 1.00 16.38 90 ASP A CA 1
ATOM 688 C C . ASP A 1 90 ? 2.633 6.838 -33.137 1.00 15.94 90 ASP A C 1
ATOM 689 O O . ASP A 1 90 ? 2.633 7.871 -33.793 1.00 15.45 90 ASP A O 1
ATOM 694 N N . HIS A 1 91 ? 3.060 5.663 -33.602 1.00 15.28 91 HIS A N 1
ATOM 695 C CA . HIS A 1 91 ? 3.683 5.563 -34.926 1.00 15.75 91 HIS A CA 1
ATOM 696 C C . HIS A 1 91 ? 3.143 4.324 -35.604 1.00 14.95 91 HIS A C 1
ATOM 697 O O . HIS A 1 91 ? 2.982 3.297 -34.951 1.00 14.76 91 HIS A O 1
ATOM 704 N N . TYR A 1 92 ? 2.874 4.449 -36.909 1.00 14.80 92 TYR A N 1
ATOM 705 C CA . TYR A 1 92 ? 2.395 3.346 -37.730 1.00 13.86 92 TYR A CA 1
ATOM 706 C C . TYR A 1 92 ? 3.265 3.304 -38.967 1.00 13.87 92 TYR A C 1
ATOM 707 O O . TYR A 1 92 ? 3.430 4.311 -39.669 1.00 13.45 92 TYR A O 1
ATOM 716 N N . HIS A 1 93 ? 3.817 2.123 -39.214 1.00 15.29 93 HIS A N 1
ATOM 717 C CA . HIS A 1 93 ? 4.747 1.950 -40.369 1.00 15.59 93 HIS A CA 1
ATOM 718 C C . HIS A 1 93 ? 4.405 0.685 -41.115 1.00 14.28 93 HIS A C 1
ATOM 719 O O . HIS A 1 93 ? 4.114 -0.339 -40.493 1.00 15.26 93 HIS A O 1
ATOM 726 N N . ALA A 1 94 ? 4.451 0.757 -42.448 1.00 14.48 94 ALA A N 1
ATOM 727 C CA . ALA A 1 94 ? 4.429 -0.443 -43.296 1.00 13.88 94 ALA A CA 1
ATOM 728 C C . ALA A 1 94 ? 5.855 -0.692 -43.804 1.00 14.84 94 ALA A C 1
ATOM 729 O O . ALA A 1 94 ? 6.539 0.249 -44.251 1.00 15.22 94 ALA A O 1
ATOM 731 N N . ILE A 1 95 ? 6.309 -1.933 -43.698 1.00 14.49 95 ILE A N 1
ATOM 732 C CA . ILE A 1 95 ? 7.709 -2.262 -43.965 1.00 15.01 95 ILE A CA 1
ATOM 733 C C . ILE A 1 95 ? 7.779 -3.363 -45.019 1.00 15.41 95 ILE A C 1
ATOM 734 O O . ILE A 1 95 ? 7.210 -4.440 -44.822 1.00 14.37 95 ILE A O 1
ATOM 739 N N . CYS A 1 96 ? 8.445 -3.071 -46.138 1.00 15.08 96 CYS A N 1
ATOM 740 C CA . CYS A 1 96 ? 8.565 -4.077 -47.215 1.00 15.76 96 CYS A CA 1
ATOM 741 C C . CYS A 1 96 ? 9.649 -5.104 -46.925 1.00 16.90 96 CYS A C 1
ATOM 742 O O . CYS A 1 96 ? 10.839 -4.745 -46.777 1.00 16.67 96 CYS A O 1
ATOM 745 N N . GLU A 1 97 ? 9.249 -6.381 -46.892 1.00 17.73 97 GLU A N 1
ATOM 746 C CA . GLU A 1 97 ? 10.163 -7.489 -46.595 1.00 20.62 97 GLU A CA 1
ATOM 747 C C . GLU A 1 97 ? 11.137 -7.764 -47.755 1.00 20.26 97 GLU A C 1
ATOM 748 O O . GLU A 1 97 ? 12.172 -8.400 -47.566 1.00 21.67 97 GLU A O 1
ATOM 754 N N . ASN A 1 98 ? 10.820 -7.247 -48.940 1.00 20.56 98 ASN A N 1
ATOM 755 C CA . ASN A 1 98 ? 11.639 -7.521 -50.134 1.00 21.22 98 ASN A CA 1
ATOM 756 C C . ASN A 1 98 ? 12.673 -6.445 -50.435 1.00 21.13 98 ASN A C 1
ATOM 757 O O . ASN A 1 98 ? 13.794 -6.761 -50.811 1.00 22.44 98 ASN A O 1
ATOM 762 N N . CYS A 1 99 ? 12.295 -5.174 -50.284 1.00 20.08 99 CYS A N 1
ATOM 763 C CA . CYS A 1 99 ? 13.196 -4.087 -50.649 1.00 19.51 99 CYS A CA 1
ATOM 764 C C . CYS A 1 99 ? 13.563 -3.231 -49.439 1.00 19.57 99 CYS A C 1
ATOM 765 O O . CYS A 1 99 ? 14.440 -2.409 -49.550 1.00 19.70 99 CYS A O 1
ATOM 768 N N . GLY A 1 100 ? 12.896 -3.444 -48.304 1.00 18.52 100 GLY A N 1
ATOM 769 C CA . GLY A 1 100 ? 13.193 -2.700 -47.078 1.00 19.08 100 GLY A CA 1
ATOM 770 C C . GLY A 1 100 ? 12.555 -1.313 -46.990 1.00 19.13 100 GLY A C 1
ATOM 771 O O . GLY A 1 100 ? 12.811 -0.582 -46.035 1.00 18.36 100 GLY A O 1
ATOM 772 N N . LYS A 1 101 ? 11.708 -0.961 -47.960 1.00 18.75 101 LYS A N 1
ATOM 773 C CA . LYS A 1 101 ? 10.984 0.317 -47.963 1.00 18.97 101 LYS A CA 1
ATOM 774 C C . LYS A 1 101 ? 10.109 0.464 -46.701 1.00 18.81 101 LYS A C 1
ATOM 775 O O . LYS A 1 101 ? 9.431 -0.463 -46.322 1.00 17.84 101 LYS A O 1
ATOM 781 N N . ILE A 1 102 ? 10.137 1.630 -46.071 1.00 17.83 102 ILE A N 1
ATOM 782 C CA . ILE A 1 102 ? 9.237 1.904 -44.913 1.00 18.82 102 ILE A CA 1
ATOM 783 C C . ILE A 1 102 ? 8.320 3.066 -45.322 1.00 19.21 102 ILE A C 1
ATOM 784 O O . ILE A 1 102 ? 8.779 4.097 -45.862 1.00 20.21 102 ILE A O 1
ATOM 789 N N . VAL A 1 103 ? 7.021 2.880 -45.118 1.00 18.61 103 VAL A N 1
ATOM 790 C CA . VAL A 1 103 ? 6.014 3.882 -45.458 1.00 19.48 103 VAL A CA 1
ATOM 791 C C . VAL A 1 103 ? 5.236 4.175 -44.165 1.00 19.69 103 VAL A C 1
ATOM 792 O O . VAL A 1 103 ? 4.744 3.254 -43.515 1.00 20.69 103 VAL A O 1
ATOM 796 N N . ASP A 1 104 ? 5.187 5.444 -43.781 1.00 19.05 104 ASP A N 1
ATOM 797 C CA . ASP A 1 104 ? 4.401 5.869 -42.622 1.00 19.67 104 ASP A CA 1
ATOM 798 C C . ASP A 1 104 ? 2.912 5.966 -42.997 1.00 18.65 104 ASP A C 1
ATOM 799 O O . ASP A 1 104 ? 2.568 6.378 -44.114 1.00 18.02 104 ASP A O 1
ATOM 804 N N . PHE A 1 105 ? 2.020 5.590 -42.081 1.00 18.80 105 PHE A N 1
ATOM 805 C CA . PHE A 1 105 ? 0.600 5.886 -42.312 1.00 18.14 105 PHE A CA 1
ATOM 806 C C . PHE A 1 105 ? -0.052 6.361 -41.024 1.00 19.45 105 PHE A C 1
ATOM 807 O O . PHE A 1 105 ? 0.572 6.295 -39.969 1.00 18.73 105 PHE A O 1
ATOM 815 N N . HIS A 1 106 ? -1.278 6.858 -41.141 1.00 20.34 106 HIS A N 1
ATOM 816 C CA . HIS A 1 106 ? -2.050 7.318 -39.978 1.00 21.91 106 HIS A CA 1
ATOM 817 C C . HIS A 1 106 ? -3.175 6.347 -39.650 1.00 22.00 106 HIS A C 1
ATOM 818 O O . HIS A 1 106 ? -3.864 5.867 -40.553 1.00 22.26 106 HIS A O 1
ATOM 825 N N . TYR A 1 107 ? -3.393 6.091 -38.355 1.00 22.53 107 TYR A N 1
ATOM 826 C CA . TYR A 1 107 ? -4.596 5.374 -37.907 1.00 22.68 107 TYR A CA 1
ATOM 827 C C . TYR A 1 107 ? -5.057 6.054 -36.589 1.00 22.11 107 TYR A C 1
ATOM 828 O O . TYR A 1 107 ? -4.208 6.462 -35.792 1.00 20.64 107 TYR A O 1
ATOM 837 N N . PRO A 1 108 ? -6.394 6.238 -36.395 1.00 22.13 108 PRO A N 1
ATOM 838 C CA . PRO A 1 108 ? -6.877 6.960 -35.214 1.00 22.62 108 PRO A CA 1
ATOM 839 C C . PRO A 1 108 ? -6.823 6.137 -33.923 1.00 22.64 108 PRO A C 1
ATOM 840 O O . PRO A 1 108 ? -7.845 5.963 -33.240 1.00 24.45 108 PRO A O 1
ATOM 844 N N . GLY A 1 109 ? -5.660 5.616 -33.594 1.00 22.08 109 GLY A N 1
ATOM 845 C CA . GLY A 1 109 ? -5.458 5.053 -32.265 1.00 20.55 109 GLY A CA 1
ATOM 846 C C . GLY A 1 109 ? -5.833 3.589 -32.175 1.00 20.30 109 GLY A C 1
ATOM 847 O O . GLY A 1 109 ? -6.481 3.048 -33.068 1.00 20.00 109 GLY A O 1
ATOM 848 N N . LEU A 1 110 ? -5.406 2.950 -31.083 1.00 19.10 110 LEU A N 1
ATOM 849 C CA . LEU A 1 110 ? -5.716 1.544 -30.839 1.00 18.37 110 LEU A CA 1
ATOM 850 C C . LEU A 1 110 ? -6.271 1.380 -29.429 1.00 18.95 110 LEU A C 1
ATOM 851 O O . LEU A 1 110 ? -5.805 0.519 -28.669 1.00 18.45 110 LEU A O 1
ATOM 856 N N . ASP A 1 111 ? -7.291 2.167 -29.097 1.00 19.71 111 ASP A N 1
ATOM 857 C CA . ASP A 1 111 ? -7.812 2.178 -27.708 1.00 20.21 111 ASP A CA 1
ATOM 858 C C . ASP A 1 111 ? -8.187 0.796 -27.167 1.00 19.88 111 ASP A C 1
ATOM 859 O O . ASP A 1 111 ? -7.821 0.463 -26.029 1.00 19.68 111 ASP A O 1
ATOM 864 N N . GLU A 1 112 ? -8.883 -0.013 -27.975 1.00 19.28 112 GLU A N 1
ATOM 865 C CA . GLU A 1 112 ? -9.345 -1.347 -27.550 1.00 20.17 112 GLU A CA 1
ATOM 866 C C . GLU A 1 112 ? -8.159 -2.227 -27.160 1.00 19.58 112 GLU A C 1
ATOM 867 O O . GLU A 1 112 ? -8.160 -2.852 -26.095 1.00 18.51 112 GLU A O 1
ATOM 873 N N . VAL A 1 113 ? -7.117 -2.225 -28.000 1.00 18.57 113 VAL A N 1
ATOM 874 C CA . VAL A 1 113 ? -5.950 -3.024 -27.710 1.00 18.91 113 VAL A CA 1
ATOM 875 C C . VAL A 1 113 ? -5.198 -2.499 -26.491 1.00 18.41 113 VAL A C 1
ATOM 876 O O . VAL A 1 113 ? -4.783 -3.293 -25.644 1.00 18.05 113 VAL A O 1
ATOM 880 N N . GLU A 1 114 ? -5.021 -1.186 -26.414 1.00 18.08 114 GLU A N 1
ATOM 881 C CA . GLU A 1 114 ? -4.304 -0.583 -25.292 1.00 17.94 114 GLU A CA 1
ATOM 882 C C . GLU A 1 114 ? -5.026 -0.883 -23.989 1.00 18.03 114 GLU A C 1
ATOM 883 O O . GLU A 1 114 ? -4.392 -1.243 -23.007 1.00 17.59 114 GLU A O 1
ATOM 889 N N . GLN A 1 115 ? -6.346 -0.732 -23.982 1.00 18.13 115 GLN A N 1
ATOM 890 C CA . GLN A 1 115 ? -7.123 -1.011 -22.755 1.00 19.06 115 GLN A CA 1
ATOM 891 C C . GLN A 1 115 ? -7.013 -2.471 -22.321 1.00 18.99 115 GLN A C 1
ATOM 892 O O . GLN A 1 115 ? -6.877 -2.767 -21.117 1.00 19.71 115 GLN A O 1
ATOM 898 N N . LEU A 1 116 ? -7.041 -3.393 -23.284 1.00 18.40 116 LEU A N 1
ATOM 899 C CA . LEU A 1 116 ? -6.917 -4.800 -22.921 1.00 19.04 116 LEU A CA 1
ATOM 900 C C . LEU A 1 116 ? -5.488 -5.111 -22.460 1.00 19.30 116 LEU A C 1
ATOM 901 O O . LEU A 1 116 ? -5.294 -5.824 -21.453 1.00 18.55 116 LEU A O 1
ATOM 906 N N . ALA A 1 117 ? -4.502 -4.567 -23.181 1.00 18.64 117 ALA A N 1
ATOM 907 C CA . ALA A 1 117 ? -3.088 -4.799 -22.810 1.00 18.20 117 ALA A CA 1
ATOM 908 C C . ALA A 1 117 ? -2.802 -4.291 -21.406 1.00 18.41 117 ALA A C 1
ATOM 909 O O . ALA A 1 117 ? -2.109 -4.967 -20.645 1.00 19.03 117 ALA A O 1
ATOM 911 N N . ALA A 1 118 ? -3.307 -3.103 -21.073 1.00 18.01 118 ALA A N 1
ATOM 912 C CA . ALA A 1 118 ? -3.150 -2.538 -19.725 1.00 19.27 118 ALA A CA 1
ATOM 913 C C . ALA A 1 118 ? -3.667 -3.531 -18.671 1.00 19.50 118 ALA A C 1
ATOM 914 O O . ALA A 1 118 ? -2.976 -3.828 -17.692 1.00 20.25 118 ALA A O 1
ATOM 916 N N . HIS A 1 119 ? -4.847 -4.080 -18.932 1.00 19.17 119 HIS A N 1
ATOM 917 C CA . HIS A 1 119 ? -5.476 -5.042 -18.037 1.00 20.84 119 HIS A CA 1
ATOM 918 C C . HIS A 1 119 ? -4.693 -6.338 -17.873 1.00 20.78 119 HIS A C 1
ATOM 919 O O . HIS A 1 119 ? -4.478 -6.813 -16.736 1.00 21.46 119 HIS A O 1
ATOM 926 N N . VAL A 1 120 ? -4.304 -6.941 -18.987 1.00 20.49 120 VAL A N 1
ATOM 927 C CA . VAL A 1 120 ? -3.654 -8.255 -18.906 1.00 21.27 120 VAL A CA 1
ATOM 928 C C . VAL A 1 120 ? -2.193 -8.193 -18.432 1.00 21.74 120 VAL A C 1
ATOM 929 O O . VAL A 1 120 ? -1.687 -9.154 -17.827 1.00 22.65 120 VAL A O 1
ATOM 933 N N . THR A 1 121 ? -1.526 -7.070 -18.683 1.00 20.89 121 THR A N 1
ATOM 934 C CA . THR A 1 121 ? -0.092 -6.939 -18.325 1.00 21.37 121 THR A CA 1
ATOM 935 C C . THR A 1 121 ? 0.111 -6.115 -17.045 1.00 21.60 121 THR A C 1
ATOM 936 O O . THR A 1 121 ? 1.195 -6.147 -16.417 1.00 22.21 121 THR A O 1
ATOM 940 N N . GLY A 1 122 ? -0.911 -5.349 -16.679 1.00 21.77 122 GLY A N 1
ATOM 941 C CA . GLY A 1 122 ? -0.830 -4.419 -15.565 1.00 21.76 122 GLY A CA 1
ATOM 942 C C . GLY A 1 122 ? -0.083 -3.125 -15.818 1.00 22.06 122 GLY A C 1
ATOM 943 O O . GLY A 1 122 ? 0.107 -2.332 -14.896 1.00 22.84 122 GLY A O 1
ATOM 944 N N . PHE A 1 123 ? 0.365 -2.900 -17.058 1.00 21.60 123 PHE A N 1
ATOM 945 C CA . PHE A 1 123 ? 1.029 -1.646 -17.408 1.00 21.61 123 PHE A CA 1
ATOM 946 C C . PHE A 1 123 ? 0.074 -0.461 -17.439 1.00 21.35 123 PHE A C 1
ATOM 947 O O . PHE A 1 123 ? -1.133 -0.622 -17.683 1.00 22.23 123 PHE A O 1
ATOM 955 N N . LYS A 1 124 ? 0.629 0.716 -17.181 1.00 21.85 124 LYS A N 1
ATOM 956 C CA . LYS A 1 12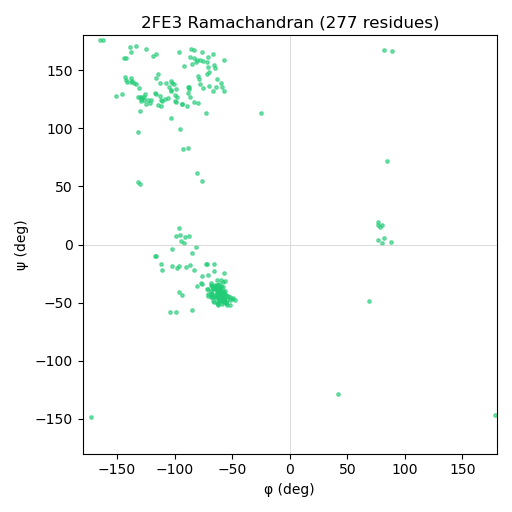4 ? -0.010 1.993 -17.527 1.00 21.68 124 LYS A CA 1
ATOM 957 C C . LYS A 1 124 ? 0.521 2.400 -18.894 1.00 21.63 124 LYS A C 1
ATOM 958 O O . LYS A 1 124 ? 1.727 2.557 -19.079 1.00 21.70 124 LYS A O 1
ATOM 964 N N . VAL A 1 125 ? -0.375 2.565 -19.861 1.00 20.53 125 VAL A N 1
ATOM 965 C CA . VAL A 1 125 ? 0.027 2.793 -21.258 1.00 20.14 125 VAL A CA 1
ATOM 966 C C . VAL A 1 125 ? 0.265 4.254 -21.627 1.00 19.59 125 VAL A C 1
ATOM 967 O O . VAL A 1 125 ? -0.567 5.128 -21.310 1.00 19.70 125 VAL A O 1
ATOM 971 N N . SER A 1 126 ? 1.386 4.503 -22.313 1.00 18.30 126 SER A N 1
ATOM 972 C CA . SER A 1 126 ? 1.727 5.816 -22.873 1.00 18.98 126 SER A CA 1
ATOM 973 C C . SER A 1 126 ? 1.390 5.928 -24.367 1.00 17.67 126 SER A C 1
ATOM 974 O O . SER A 1 126 ? 0.636 6.818 -24.791 1.00 18.56 126 SER A O 1
ATOM 977 N N . HIS A 1 127 ? 1.966 5.029 -25.165 1.00 16.33 127 HIS A N 1
ATOM 978 C CA . HIS A 1 127 ? 1.897 5.175 -26.630 1.00 15.40 127 HIS A CA 1
ATOM 979 C C . HIS A 1 127 ? 2.290 3.851 -27.266 1.00 14.44 127 HIS A C 1
ATOM 980 O O . HIS A 1 127 ? 2.685 2.925 -26.577 1.00 13.17 127 HIS A O 1
ATOM 987 N N . HIS A 1 128 ? 2.198 3.777 -28.581 1.00 13.04 128 HIS A N 1
ATOM 988 C CA . HIS A 1 128 ? 2.507 2.504 -29.253 1.00 13.43 128 HIS A CA 1
ATOM 989 C C . HIS A 1 128 ? 3.179 2.746 -30.581 1.00 13.77 128 HIS A C 1
ATOM 990 O O . HIS A 1 128 ? 3.077 3.834 -31.121 1.00 12.68 128 HIS A O 1
ATOM 997 N N . ARG A 1 129 ? 3.850 1.709 -31.077 1.00 13.95 129 ARG A N 1
ATOM 998 C CA . ARG A 1 129 ? 4.411 1.688 -32.414 1.00 13.65 129 ARG A CA 1
ATOM 999 C C . ARG A 1 129 ? 3.907 0.374 -33.036 1.00 12.84 129 ARG A C 1
ATOM 1000 O O . ARG A 1 129 ? 4.040 -0.712 -32.438 1.00 11.81 129 ARG A O 1
ATOM 1008 N N . LEU A 1 130 ? 3.274 0.507 -34.194 1.00 12.00 130 LEU A N 1
ATOM 1009 C CA . LEU A 1 130 ? 2.798 -0.648 -34.958 1.00 13.28 130 LEU A CA 1
ATOM 1010 C C . LEU A 1 130 ? 3.620 -0.734 -36.237 1.00 13.60 130 LEU A C 1
ATOM 1011 O O . LEU A 1 130 ? 3.704 0.247 -36.998 1.00 14.94 130 LEU A O 1
ATOM 1016 N N . GLU A 1 131 ? 4.187 -1.913 -36.474 1.00 13.80 131 GLU A N 1
ATOM 1017 C CA . GLU A 1 131 ? 4.926 -2.198 -37.697 1.00 14.38 131 GLU A CA 1
ATOM 1018 C C . GLU A 1 131 ? 4.146 -3.263 -38.427 1.00 14.43 131 GLU A C 1
ATOM 1019 O O . GLU A 1 131 ? 3.892 -4.341 -37.854 1.00 13.89 131 GLU A O 1
ATOM 1025 N N . ILE A 1 132 ? 3.713 -2.948 -39.647 1.00 14.36 132 ILE A N 1
ATOM 1026 C CA . ILE A 1 132 ? 3.075 -3.958 -40.466 1.00 15.09 132 ILE A CA 1
ATOM 1027 C C . ILE A 1 132 ? 4.032 -4.400 -41.569 1.00 15.63 132 ILE A C 1
ATOM 1028 O O . ILE A 1 132 ? 4.537 -3.550 -42.302 1.00 15.41 132 ILE A O 1
ATOM 1033 N N . TYR A 1 133 ? 4.264 -5.720 -41.667 1.00 15.36 133 TYR A N 1
ATOM 1034 C CA . TYR A 1 133 ? 5.228 -6.279 -42.606 1.00 16.22 133 TYR A CA 1
ATOM 1035 C C . TYR A 1 133 ? 4.500 -6.868 -43.790 1.00 16.13 133 TYR A C 1
ATOM 1036 O O . TYR A 1 133 ? 3.412 -7.433 -43.648 1.00 15.54 133 TYR A O 1
ATOM 1045 N N . GLY A 1 134 ? 5.079 -6.670 -44.974 1.00 16.07 134 GLY A N 1
ATOM 1046 C CA . GLY A 1 134 ? 4.483 -7.230 -46.168 1.00 16.53 134 GLY A CA 1
ATOM 1047 C C . GLY A 1 134 ? 5.297 -6.836 -47.381 1.00 16.12 134 GLY A C 1
ATOM 1048 O O . GLY A 1 134 ? 6.521 -6.746 -47.310 1.00 16.31 134 GLY A O 1
ATOM 1049 N N . VAL A 1 135 ? 4.615 -6.646 -48.499 1.00 15.85 135 VAL A N 1
ATOM 1050 C CA . VAL A 1 135 ? 5.316 -6.347 -49.756 1.00 16.91 135 VAL A CA 1
ATOM 1051 C C . VAL A 1 135 ? 4.732 -5.075 -50.341 1.00 16.37 135 VAL A C 1
ATOM 1052 O O . VAL A 1 135 ? 3.510 -4.982 -50.519 1.00 17.48 135 VAL A O 1
ATOM 1056 N N . CYS A 1 136 ? 5.600 -4.109 -50.651 1.00 16.11 136 CYS A N 1
ATOM 1057 C CA . CYS A 1 136 ? 5.168 -2.842 -51.196 1.00 17.22 136 CYS A CA 1
ATOM 1058 C C . CYS A 1 136 ? 4.573 -2.987 -52.602 1.00 17.37 136 CYS A C 1
ATOM 1059 O O . CYS A 1 136 ? 4.794 -3.988 -53.293 1.00 15.69 136 CYS A O 1
ATOM 1062 N N . GLN A 1 137 ? 3.853 -1.958 -53.034 1.00 18.89 137 GLN A N 1
ATOM 1063 C CA . GLN A 1 137 ? 3.205 -1.969 -54.346 1.00 20.19 137 GLN A CA 1
ATOM 1064 C C . GLN A 1 137 ? 4.210 -2.220 -55.482 1.00 20.71 137 GLN A C 1
ATOM 1065 O O . GLN A 1 137 ? 3.920 -2.975 -56.407 1.00 20.79 137 GLN A O 1
ATOM 1071 N N . GLU A 1 138 ? 5.394 -1.621 -55.387 1.00 21.01 138 GLU A N 1
ATOM 1072 C CA . GLU A 1 138 ? 6.375 -1.734 -56.483 1.00 21.37 138 GLU A CA 1
ATOM 1073 C C . GLU A 1 138 ? 6.903 -3.172 -56.598 1.00 20.38 138 GLU A C 1
ATOM 1074 O O . GLU A 1 138 ? 7.061 -3.720 -57.707 1.00 19.59 138 GLU A O 1
ATOM 1080 N N . CYS A 1 139 ? 7.164 -3.780 -55.448 1.00 18.49 139 CYS A N 1
ATOM 1081 C CA . CYS A 1 139 ? 7.701 -5.129 -55.407 1.00 18.15 139 CYS A CA 1
ATOM 1082 C C . CYS A 1 139 ? 6.631 -6.125 -55.821 1.00 18.35 139 CYS A C 1
ATOM 1083 O O . CYS A 1 139 ? 6.923 -7.100 -56.493 1.00 17.54 139 CYS A O 1
ATOM 1086 N N . SER A 1 140 ? 5.401 -5.874 -55.394 1.00 18.55 140 SER A N 1
ATOM 1087 C CA A SER A 1 140 ? 4.266 -6.706 -55.754 0.50 19.31 140 SER A CA 1
ATOM 1088 C CA B SER A 1 140 ? 4.294 -6.742 -55.757 0.50 19.21 140 SER A CA 1
ATOM 1089 C C . SER A 1 140 ? 4.063 -6.695 -57.276 1.00 19.40 140 SER A C 1
ATOM 1090 O O . SER A 1 140 ? 3.872 -7.731 -57.886 1.00 19.77 140 SER A O 1
ATOM 1095 N N . LYS A 1 141 ? 4.143 -5.510 -57.880 1.00 19.71 141 LYS A N 1
ATOM 1096 C CA . LYS A 1 141 ? 4.022 -5.382 -59.357 1.00 21.20 141 LYS A CA 1
ATOM 1097 C C . LYS A 1 141 ? 5.147 -6.168 -60.061 1.00 21.43 141 LYS A C 1
ATOM 1098 O O . LYS A 1 141 ? 4.903 -6.934 -61.019 1.00 21.47 141 LYS A O 1
ATOM 1104 N N . LYS A 1 142 ? 6.372 -5.978 -59.575 1.00 20.75 142 LYS A N 1
ATOM 1105 C CA . LYS A 1 142 ? 7.560 -6.651 -60.114 1.00 20.60 142 LYS A CA 1
ATOM 1106 C C . LYS A 1 142 ? 7.444 -8.180 -60.069 1.00 20.67 142 LYS A C 1
ATOM 1107 O O . LYS A 1 142 ? 7.853 -8.869 -61.009 1.00 18.43 142 LYS A O 1
ATOM 1113 N N . GLU A 1 143 ? 6.891 -8.699 -58.973 1.00 20.58 143 GLU A N 1
ATOM 1114 C CA . GLU A 1 143 ? 6.817 -10.134 -58.737 1.00 22.62 143 GLU A CA 1
ATOM 1115 C C . GLU A 1 143 ? 5.495 -10.764 -59.194 1.00 23.23 143 GLU A C 1
ATOM 1116 O O . GLU A 1 143 ? 5.292 -11.966 -59.000 1.00 23.51 143 GLU A O 1
ATOM 1122 N N . ASN A 1 144 ? 4.626 -9.956 -59.798 1.00 24.05 144 ASN A N 1
ATOM 1123 C CA . ASN A 1 144 ? 3.351 -10.416 -60.360 1.00 26.02 144 ASN A CA 1
ATOM 1124 C C . ASN A 1 144 ? 2.405 -10.938 -59.292 1.00 26.77 144 ASN A C 1
ATOM 1125 O O . ASN A 1 144 ? 2.130 -10.245 -58.304 1.00 28.33 144 ASN A O 1
ATOM 1130 N N . ALA B 1 3 ? 16.222 -22.105 -44.315 1.00 36.10 3 ALA B N 1
ATOM 1131 C CA . ALA B 1 3 ? 15.862 -20.717 -43.892 1.00 35.61 3 ALA B CA 1
ATOM 1132 C C . ALA B 1 3 ? 15.260 -20.751 -42.500 1.00 35.21 3 ALA B C 1
ATOM 1133 O O . ALA B 1 3 ? 14.746 -21.790 -42.068 1.00 35.35 3 ALA B O 1
ATOM 1135 N N . HIS B 1 4 ? 15.343 -19.626 -41.791 1.00 34.54 4 HIS B N 1
ATOM 1136 C CA . HIS B 1 4 ? 14.826 -19.525 -40.423 1.00 33.64 4 HIS B CA 1
ATOM 1137 C C . HIS B 1 4 ? 13.316 -19.781 -40.393 1.00 32.58 4 HIS B C 1
ATOM 1138 O O . HIS B 1 4 ? 12.826 -20.447 -39.493 1.00 31.04 4 HIS B O 1
ATOM 1145 N N . GLU B 1 5 ? 12.612 -19.270 -41.403 1.00 31.21 5 GLU B N 1
ATOM 1146 C CA . GLU B 1 5 ? 11.161 -19.465 -41.533 1.00 30.68 5 GLU B CA 1
ATOM 1147 C C . GLU B 1 5 ? 10.806 -20.945 -41.616 1.00 29.09 5 GLU B C 1
ATOM 1148 O O . GLU B 1 5 ? 9.891 -21.390 -40.949 1.00 28.43 5 GLU B O 1
ATOM 1154 N N . LEU B 1 6 ? 11.537 -21.687 -42.446 1.00 27.99 6 LEU B N 1
ATOM 1155 C CA . LEU B 1 6 ? 11.338 -23.137 -42.571 1.00 27.31 6 LEU B CA 1
ATOM 1156 C C . LEU B 1 6 ? 11.617 -23.855 -41.246 1.00 27.14 6 LEU B C 1
ATOM 1157 O O . LEU B 1 6 ? 10.782 -24.617 -40.757 1.00 26.04 6 LEU B O 1
ATOM 1162 N N . LYS B 1 7 ? 12.783 -23.592 -40.651 1.00 27.39 7 LYS B N 1
ATOM 1163 C CA . LYS B 1 7 ? 13.105 -24.162 -39.343 1.00 26.63 7 LYS B CA 1
ATOM 1164 C C . LYS B 1 7 ? 11.992 -23.965 -38.309 1.00 26.40 7 LYS B C 1
ATOM 1165 O O . LYS B 1 7 ? 11.612 -24.902 -37.600 1.00 23.51 7 LYS B O 1
ATOM 1171 N N . GLU B 1 8 ? 11.456 -22.749 -38.234 1.00 26.05 8 GLU B N 1
ATOM 1172 C CA . GLU B 1 8 ? 10.376 -22.469 -37.297 1.00 26.28 8 GLU B CA 1
ATOM 1173 C C . GLU B 1 8 ? 9.099 -23.265 -37.598 1.00 25.55 8 GLU B C 1
ATOM 1174 O O . GLU B 1 8 ? 8.424 -23.721 -36.684 1.00 24.10 8 GLU B O 1
ATOM 1180 N N . ALA B 1 9 ? 8.807 -23.460 -38.881 1.00 24.28 9 ALA B N 1
ATOM 1181 C CA . ALA B 1 9 ? 7.631 -24.233 -39.286 1.00 23.39 9 ALA B CA 1
ATOM 1182 C C . ALA B 1 9 ? 7.808 -25.700 -38.923 1.00 23.23 9 ALA B C 1
ATOM 1183 O O . ALA B 1 9 ? 6.868 -26.336 -38.443 1.00 21.88 9 ALA B O 1
ATOM 1185 N N . LEU B 1 10 ? 9.029 -26.219 -39.117 1.00 22.61 10 LEU B N 1
ATOM 1186 C CA . LEU B 1 10 ? 9.342 -27.607 -38.741 1.00 22.70 10 LEU B CA 1
ATOM 1187 C C . LEU B 1 10 ? 9.242 -27.809 -37.223 1.00 23.00 10 LEU B C 1
ATOM 1188 O O . LEU B 1 10 ? 8.790 -28.858 -36.761 1.00 22.18 10 LEU B O 1
ATOM 1193 N N . GLU B 1 11 ? 9.654 -26.802 -36.454 1.00 23.87 11 GLU B N 1
ATOM 1194 C CA . GLU B 1 11 ? 9.529 -26.859 -34.990 1.00 24.81 11 GLU B CA 1
ATOM 1195 C C . GLU B 1 11 ? 8.059 -26.966 -34.577 1.00 25.19 11 GLU B C 1
ATOM 1196 O O . GLU B 1 11 ? 7.732 -27.738 -33.693 1.00 24.60 11 GLU B O 1
ATOM 1202 N N . THR B 1 12 ? 7.189 -26.197 -35.237 1.00 24.50 12 THR B N 1
ATOM 1203 C CA . THR B 1 12 ? 5.736 -26.231 -34.978 1.00 25.13 12 THR B CA 1
ATOM 1204 C C . THR B 1 12 ? 5.149 -27.627 -35.244 1.00 25.06 12 THR B C 1
ATOM 1205 O O . THR B 1 12 ? 4.397 -28.189 -34.420 1.00 25.60 12 THR B O 1
ATOM 1209 N N . LEU B 1 13 ? 5.520 -28.200 -36.384 1.00 24.79 13 LEU B N 1
ATOM 1210 C CA . LEU B 1 13 ? 5.111 -29.562 -36.724 1.00 25.31 13 LEU B CA 1
ATOM 1211 C C . LEU B 1 13 ? 5.558 -30.544 -35.644 1.00 26.21 13 LEU B C 1
ATOM 1212 O O . LEU B 1 13 ? 4.768 -31.361 -35.185 1.00 26.44 13 LEU B O 1
ATOM 1217 N N . LYS B 1 14 ? 6.825 -30.459 -35.252 1.00 27.21 14 LYS B N 1
ATOM 1218 C CA . LYS B 1 14 ? 7.365 -31.387 -34.264 1.00 29.05 14 LYS B CA 1
ATOM 1219 C C . LYS B 1 14 ? 6.591 -31.252 -32.947 1.00 30.03 14 LYS B C 1
ATOM 1220 O O . LYS B 1 14 ? 6.243 -32.258 -32.324 1.00 30.48 14 LYS B O 1
ATOM 1226 N N . GLU B 1 15 ? 6.314 -30.013 -32.550 1.00 31.15 15 GLU B N 1
ATOM 1227 C CA . GLU B 1 15 ? 5.684 -29.732 -31.254 1.00 32.96 15 GLU B CA 1
ATOM 1228 C C . GLU B 1 15 ? 4.231 -30.146 -31.207 1.00 33.39 15 GLU B C 1
ATOM 1229 O O . GLU B 1 15 ? 3.693 -30.439 -30.131 1.00 34.40 15 GLU B O 1
ATOM 1235 N N . THR B 1 16 ? 3.600 -30.167 -32.373 1.00 33.08 16 THR B N 1
ATOM 1236 C CA . THR B 1 16 ? 2.189 -30.508 -32.482 1.00 33.04 16 THR B CA 1
ATOM 1237 C C . THR B 1 16 ? 1.972 -31.963 -32.903 1.00 32.09 16 THR B C 1
ATOM 1238 O O . THR B 1 16 ? 0.836 -32.370 -33.173 1.00 32.71 16 THR B O 1
ATOM 1242 N N . GLY B 1 17 ? 3.065 -32.731 -32.956 1.00 30.97 17 GLY B N 1
ATOM 1243 C CA . GLY B 1 17 ? 3.020 -34.178 -33.169 1.00 29.38 17 GLY B CA 1
ATOM 1244 C C . GLY B 1 17 ? 2.834 -34.589 -34.620 1.00 28.23 17 GLY B C 1
ATOM 1245 O O . GLY B 1 17 ? 2.476 -35.740 -34.903 1.00 28.16 17 GLY B O 1
ATOM 1246 N N . VAL B 1 18 ? 3.073 -33.657 -35.542 1.00 26.35 18 VAL B N 1
ATOM 1247 C CA . VAL B 1 18 ? 2.921 -33.962 -36.957 1.00 25.10 18 VAL B CA 1
ATOM 1248 C C . VAL B 1 18 ? 4.214 -34.552 -37.504 1.00 24.18 18 VAL B C 1
ATOM 1249 O O . VAL B 1 18 ? 5.286 -33.959 -37.345 1.00 24.01 18 VAL B O 1
ATOM 1253 N N . ARG B 1 19 ? 4.117 -35.715 -38.146 1.00 23.52 19 ARG B N 1
ATOM 1254 C CA . ARG B 1 19 ? 5.325 -36.353 -38.692 1.00 22.76 19 ARG B CA 1
ATOM 1255 C C . ARG B 1 19 ? 5.945 -35.486 -39.789 1.00 22.50 19 ARG B C 1
ATOM 1256 O O . ARG B 1 19 ? 5.236 -35.004 -40.676 1.00 21.12 19 ARG B O 1
ATOM 1264 N N . ILE B 1 20 ? 7.265 -35.327 -39.746 1.00 21.54 20 ILE B N 1
ATOM 1265 C CA . ILE B 1 20 ? 7.957 -34.489 -40.719 1.00 21.42 20 ILE B CA 1
ATOM 1266 C C . ILE B 1 20 ? 8.416 -35.366 -41.887 1.00 21.41 20 ILE B C 1
ATOM 1267 O O . ILE B 1 20 ? 9.585 -35.793 -41.969 1.00 22.03 20 ILE B O 1
ATOM 1272 N N . THR B 1 21 ? 7.485 -35.616 -42.797 1.00 20.26 21 THR B N 1
ATOM 1273 C CA . THR B 1 21 ? 7.759 -36.459 -43.959 1.00 18.93 21 THR B CA 1
ATOM 1274 C C . THR B 1 21 ? 8.484 -35.621 -45.036 1.00 17.97 21 THR B C 1
ATOM 1275 O O . THR B 1 21 ? 8.426 -34.396 -45.008 1.00 17.04 21 THR B O 1
ATOM 1279 N N . PRO B 1 22 ? 9.224 -36.287 -45.946 1.00 17.98 22 PRO B N 1
ATOM 1280 C CA . PRO B 1 22 ? 9.784 -35.617 -47.121 1.00 17.42 22 PRO B CA 1
ATOM 1281 C C . PRO B 1 22 ? 8.773 -34.748 -47.866 1.00 16.82 22 PRO B C 1
ATOM 1282 O O . PRO B 1 22 ? 9.072 -33.583 -48.173 1.00 15.43 22 PRO B O 1
ATOM 1286 N N . GLN B 1 23 ? 7.587 -35.292 -48.139 1.00 16.68 23 GLN B N 1
ATOM 1287 C CA . GLN B 1 23 ? 6.576 -34.514 -48.864 1.00 17.38 23 GLN B 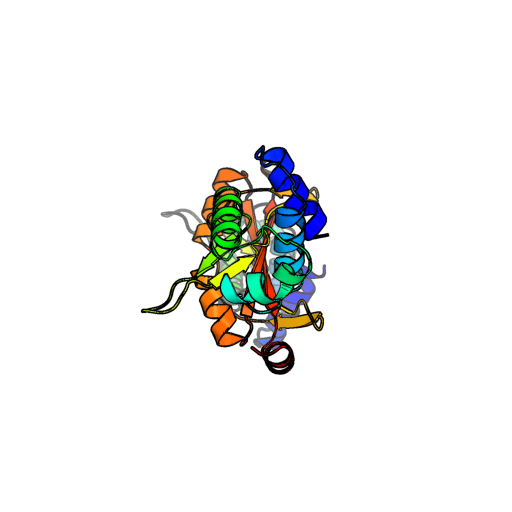CA 1
ATOM 1288 C C . GLN B 1 23 ? 6.194 -33.251 -48.098 1.00 16.72 23 GLN B C 1
ATOM 1289 O O . GLN B 1 23 ? 6.100 -32.160 -48.685 1.00 16.14 23 GLN B O 1
ATOM 1295 N N . ARG B 1 24 ? 5.956 -33.395 -46.794 1.00 15.83 24 ARG B N 1
ATOM 1296 C CA . ARG B 1 24 ? 5.616 -32.222 -45.964 1.00 16.29 24 ARG B CA 1
ATOM 1297 C C . ARG B 1 24 ? 6.692 -31.162 -45.961 1.00 16.29 24 ARG B C 1
ATOM 1298 O O . ARG B 1 24 ? 6.385 -29.962 -46.096 1.00 16.08 24 ARG B O 1
ATOM 1306 N N . HIS B 1 25 ? 7.941 -31.601 -45.838 1.00 15.80 25 HIS B N 1
ATOM 1307 C CA . HIS B 1 25 ? 9.076 -30.695 -45.846 1.00 16.55 25 HIS B CA 1
ATOM 1308 C C . HIS B 1 25 ? 9.126 -29.936 -47.164 1.00 15.82 25 HIS B C 1
ATOM 1309 O O . HIS B 1 25 ? 9.263 -28.697 -47.178 1.00 15.13 25 HIS B O 1
ATOM 1316 N N . ALA B 1 26 ? 8.987 -30.669 -48.273 1.00 15.57 26 ALA B N 1
ATOM 1317 C CA . ALA B 1 26 ? 9.036 -30.063 -49.602 1.00 14.58 26 ALA B CA 1
ATOM 1318 C C . ALA B 1 26 ? 7.908 -29.050 -49.858 1.00 15.14 26 ALA B C 1
ATOM 1319 O O . ALA B 1 26 ? 8.117 -28.044 -50.546 1.00 14.68 26 ALA B O 1
ATOM 1321 N N . ILE B 1 27 ? 6.702 -29.350 -49.357 1.00 14.42 27 ILE B N 1
ATOM 1322 C CA . ILE B 1 27 ? 5.586 -28.429 -49.521 1.00 15.40 27 ILE B CA 1
ATOM 1323 C C . ILE B 1 27 ? 5.847 -27.157 -48.699 1.00 15.45 27 ILE B C 1
ATOM 1324 O O . ILE B 1 27 ? 5.684 -26.047 -49.202 1.00 14.74 27 ILE B O 1
ATOM 1329 N N . LEU B 1 28 ? 6.296 -27.319 -47.452 1.00 15.87 28 LEU B N 1
ATOM 1330 C CA . LEU B 1 28 ? 6.621 -26.140 -46.634 1.00 17.74 28 LEU B CA 1
ATOM 1331 C C . LEU B 1 28 ? 7.711 -25.295 -47.266 1.00 17.89 28 LEU B C 1
ATOM 1332 O O . LEU B 1 28 ? 7.584 -24.063 -47.325 1.00 17.12 28 LEU B O 1
ATOM 1337 N N . GLU B 1 29 ? 8.752 -25.952 -47.789 1.00 18.21 29 GLU B N 1
ATOM 1338 C CA . GLU B 1 29 ? 9.848 -25.233 -48.430 1.00 19.19 29 GLU B CA 1
ATOM 1339 C C . GLU B 1 29 ? 9.345 -24.437 -49.650 1.00 19.96 29 GLU B C 1
ATOM 1340 O O . GLU B 1 29 ? 9.719 -23.266 -49.859 1.00 20.08 29 GLU B O 1
ATOM 1346 N N . TYR B 1 30 ? 8.485 -25.076 -50.435 1.00 19.64 30 TYR B N 1
ATOM 1347 C CA . TYR B 1 30 ? 7.858 -24.407 -51.573 1.00 19.08 30 TYR B CA 1
ATOM 1348 C C . TYR B 1 30 ? 7.051 -23.158 -51.140 1.00 19.61 30 TYR B C 1
ATOM 1349 O O . TYR B 1 30 ? 7.170 -22.060 -51.736 1.00 18.98 30 TYR B O 1
ATOM 1358 N N . LEU B 1 31 ? 6.231 -23.324 -50.108 1.00 18.96 31 LEU B N 1
ATOM 1359 C CA . LEU B 1 31 ? 5.414 -22.210 -49.611 1.00 20.05 31 LEU B CA 1
ATOM 1360 C C . LEU B 1 31 ? 6.262 -21.058 -49.080 1.00 20.63 31 LEU B C 1
ATOM 1361 O O . LEU B 1 31 ? 5.985 -19.892 -49.368 1.00 21.48 31 LEU B O 1
ATOM 1366 N N . VAL B 1 32 ? 7.319 -21.381 -48.346 1.00 21.16 32 VAL B N 1
ATOM 1367 C CA . VAL B 1 32 ? 8.196 -20.348 -47.785 1.00 22.52 32 VAL B CA 1
ATOM 1368 C C . VAL B 1 32 ? 8.877 -19.558 -48.913 1.00 22.78 32 VAL B C 1
ATOM 1369 O O . VAL B 1 32 ? 9.037 -18.349 -48.819 1.00 23.46 32 VAL B O 1
ATOM 1373 N N . ASN B 1 33 ? 9.225 -20.245 -49.991 1.00 22.76 33 ASN B N 1
ATOM 1374 C CA . ASN B 1 33 ? 9.917 -19.622 -51.114 1.00 23.97 33 ASN B CA 1
ATOM 1375 C C . ASN B 1 33 ? 9.033 -18.938 -52.153 1.00 24.26 33 ASN B C 1
ATOM 1376 O O . ASN B 1 33 ? 9.548 -18.277 -53.071 1.00 23.98 33 ASN B O 1
ATOM 1381 N N . SER B 1 34 ? 7.720 -19.110 -52.019 1.00 24.32 34 SER B N 1
ATOM 1382 C CA A SER B 1 34 ? 6.793 -18.592 -53.021 0.50 24.69 34 SER B CA 1
ATOM 1383 C CA B SER B 1 34 ? 6.754 -18.604 -52.994 0.50 24.75 34 SER B CA 1
ATOM 1384 C C . SER B 1 34 ? 6.592 -17.090 -52.901 1.00 25.16 34 SER B C 1
ATOM 1385 O O . SER B 1 34 ? 6.552 -16.547 -51.799 1.00 25.22 34 SER B O 1
ATOM 1390 N N . MET B 1 35 ? 6.472 -16.423 -54.057 1.00 25.62 35 MET B N 1
ATOM 1391 C CA . MET B 1 35 ? 6.204 -14.975 -54.085 1.00 27.49 35 MET B CA 1
ATOM 1392 C C . MET B 1 35 ? 4.711 -14.735 -53.981 1.00 28.76 35 MET B C 1
ATOM 1393 O O . MET B 1 35 ? 4.259 -14.050 -53.071 1.00 31.24 35 MET B O 1
ATOM 1398 N N . ALA B 1 36 ? 3.931 -15.319 -54.887 1.00 29.30 36 ALA B N 1
ATOM 1399 C CA . ALA B 1 36 ? 2.472 -15.245 -54.765 1.00 29.51 36 ALA B CA 1
ATOM 1400 C C . ALA B 1 36 ? 1.923 -16.501 -54.088 1.00 29.34 36 ALA B C 1
ATOM 1401 O O . ALA B 1 36 ? 2.617 -17.501 -53.968 1.00 31.30 36 ALA B O 1
ATOM 1403 N N . HIS B 1 37 ? 0.675 -16.441 -53.659 1.00 28.84 37 HIS B N 1
ATOM 1404 C CA . HIS B 1 37 ? 0.019 -17.554 -52.996 1.00 28.03 37 HIS B CA 1
ATOM 1405 C C . HIS B 1 37 ? -0.289 -18.621 -54.017 1.00 26.81 37 HIS B C 1
ATOM 1406 O O . HIS B 1 37 ? -1.100 -18.391 -54.919 1.00 26.98 37 HIS B O 1
ATOM 1413 N N . PRO B 1 38 ? 0.381 -19.785 -53.906 1.00 25.27 38 PRO B N 1
ATOM 1414 C CA . PRO B 1 38 ? 0.138 -20.829 -54.903 1.00 23.68 38 PRO B CA 1
ATOM 1415 C C . PRO B 1 38 ? -1.180 -21.559 -54.729 1.00 22.54 38 PRO B C 1
ATOM 1416 O O . PRO B 1 38 ? -1.751 -21.600 -53.628 1.00 21.38 38 PRO B O 1
ATOM 1420 N N . THR B 1 39 ? -1.635 -22.151 -55.828 1.00 21.68 39 THR B N 1
ATOM 1421 C CA . THR B 1 39 ? -2.705 -23.139 -55.801 1.00 20.59 39 THR B CA 1
ATOM 1422 C C . THR B 1 39 ? -2.128 -24.510 -55.459 1.00 20.77 39 THR B C 1
ATO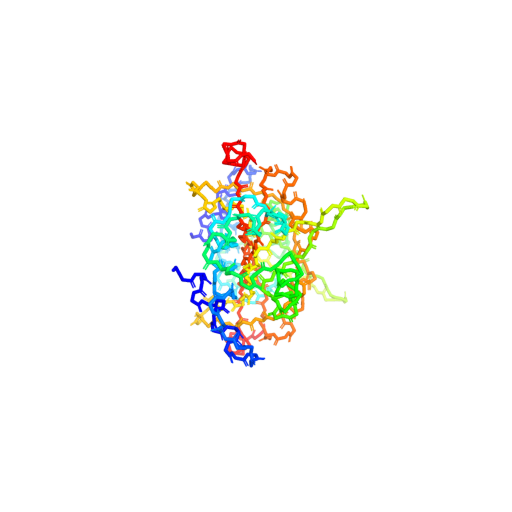M 1423 O O . THR B 1 39 ? -0.904 -24.724 -55.502 1.00 19.07 39 THR B O 1
ATOM 1427 N N . ALA B 1 40 ? -3.007 -25.452 -55.137 1.00 20.34 40 ALA B N 1
ATOM 1428 C CA . ALA B 1 40 ? -2.576 -26.834 -54.915 1.00 20.67 40 ALA B CA 1
ATOM 1429 C C . ALA B 1 40 ? -1.924 -27.409 -56.188 1.00 20.46 40 ALA B C 1
ATOM 1430 O O . ALA B 1 40 ? -0.914 -28.106 -56.117 1.00 20.13 40 ALA B O 1
ATOM 1432 N N . ASP B 1 41 ? -2.483 -27.058 -57.335 1.00 20.37 41 ASP B N 1
ATOM 1433 C CA . ASP B 1 41 ? -1.966 -27.496 -58.639 1.00 20.77 41 ASP B CA 1
ATOM 1434 C C . ASP B 1 41 ? -0.536 -27.007 -58.855 1.00 19.89 41 ASP B C 1
ATOM 1435 O O . ASP B 1 41 ? 0.284 -27.758 -59.378 1.00 18.98 41 ASP B O 1
ATOM 1440 N N . ASP B 1 42 ? -0.260 -25.747 -58.466 1.00 19.42 42 ASP B N 1
ATOM 1441 C CA . ASP B 1 42 ? 1.076 -25.176 -58.528 1.00 19.01 42 ASP B CA 1
ATOM 1442 C C . ASP B 1 42 ? 2.037 -26.031 -57.702 1.00 18.22 42 ASP B C 1
ATOM 1443 O O . ASP B 1 42 ? 3.131 -26.377 -58.150 1.00 18.27 42 ASP B O 1
ATOM 1448 N N . ILE B 1 43 ? 1.632 -26.328 -56.471 1.00 16.68 43 ILE B N 1
ATOM 1449 C CA . ILE B 1 43 ? 2.477 -27.121 -55.561 1.00 17.35 43 ILE B CA 1
ATOM 1450 C C . ILE B 1 43 ? 2.730 -28.525 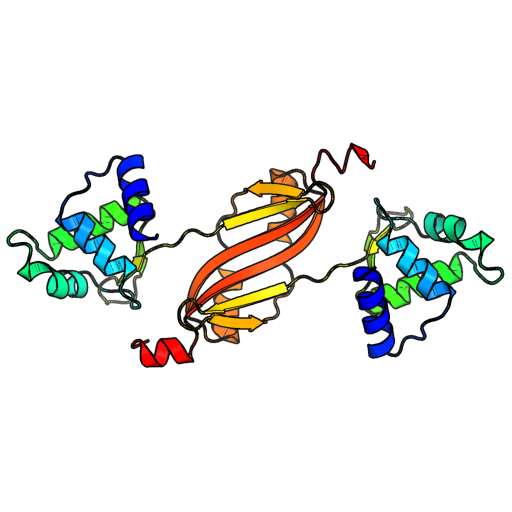-56.144 1.00 18.34 43 ILE B C 1
ATOM 1451 O O . ILE B 1 43 ? 3.879 -28.984 -56.231 1.00 18.21 43 ILE B O 1
ATOM 1456 N N . TYR B 1 44 ? 1.652 -29.171 -56.581 1.00 18.35 44 TYR B N 1
ATOM 1457 C CA . TYR B 1 44 ? 1.736 -30.507 -57.176 1.00 19.57 44 TYR B CA 1
ATOM 1458 C C . TYR B 1 44 ? 2.739 -30.525 -58.350 1.00 20.17 44 TYR B C 1
ATOM 1459 O O . TYR B 1 44 ? 3.655 -31.341 -58.377 1.00 19.82 44 TYR B O 1
ATOM 1468 N N . LYS B 1 45 ? 2.571 -29.605 -59.299 1.00 20.63 45 LYS B N 1
ATOM 1469 C CA . LYS B 1 45 ? 3.461 -29.568 -60.469 1.00 22.01 45 LYS B CA 1
ATOM 1470 C C . LYS B 1 45 ? 4.910 -29.278 -60.103 1.00 21.94 45 LYS B C 1
ATOM 1471 O O . LYS B 1 45 ? 5.828 -29.845 -60.710 1.00 22.17 45 LYS B O 1
ATOM 1477 N N . ALA B 1 46 ? 5.120 -28.406 -59.111 1.00 21.37 46 ALA B N 1
ATOM 1478 C CA . ALA B 1 46 ? 6.466 -28.085 -58.626 1.00 22.48 46 ALA B CA 1
ATOM 1479 C C . ALA B 1 46 ? 7.195 -29.277 -58.010 1.00 23.25 46 ALA B C 1
ATOM 1480 O O . ALA B 1 46 ? 8.421 -29.360 -58.100 1.00 23.86 46 ALA B O 1
ATOM 1482 N N . LEU B 1 47 ? 6.447 -30.206 -57.409 1.00 23.10 47 LEU B N 1
ATOM 1483 C CA . LEU B 1 47 ? 7.027 -31.262 -56.596 1.00 24.51 47 LEU B CA 1
ATOM 1484 C C . LEU B 1 47 ? 6.905 -32.666 -57.185 1.00 25.40 47 LEU B C 1
ATOM 1485 O O . LEU B 1 47 ? 7.625 -33.575 -56.762 1.00 24.49 47 LEU B O 1
ATOM 1490 N N . GLU B 1 48 ? 6.010 -32.831 -58.153 1.00 28.06 48 GLU B N 1
ATOM 1491 C CA . GLU B 1 48 ? 5.653 -34.172 -58.660 1.00 30.92 48 GLU B CA 1
ATOM 1492 C C . GLU B 1 48 ? 6.854 -34.930 -59.192 1.00 31.92 48 GLU B C 1
ATOM 1493 O O . GLU B 1 48 ? 6.914 -36.156 -59.077 1.00 32.80 48 GLU B O 1
ATOM 1499 N N . GLY B 1 49 ? 7.808 -34.189 -59.750 1.00 32.64 49 GLY B N 1
ATOM 1500 C CA . GLY B 1 49 ? 9.061 -34.760 -60.264 1.00 34.21 49 GLY B CA 1
ATOM 1501 C C . GLY B 1 49 ? 9.867 -35.487 -59.200 1.00 34.70 49 GLY B C 1
ATOM 1502 O O . GLY B 1 49 ? 10.479 -36.530 -59.476 1.00 35.26 49 GLY B O 1
ATOM 1503 N N . LYS B 1 50 ? 9.849 -34.943 -57.983 1.00 34.57 50 LYS B N 1
ATOM 1504 C CA . LYS B 1 50 ? 10.574 -35.514 -56.848 1.00 33.99 50 LYS B CA 1
ATOM 1505 C C . LYS B 1 50 ? 9.836 -36.653 -56.135 1.00 33.59 50 LYS B C 1
ATOM 1506 O O . LYS B 1 50 ? 10.468 -37.465 -55.472 1.00 32.74 50 LYS B O 1
ATOM 1512 N N . PHE B 1 51 ? 8.511 -36.725 -56.271 1.00 32.58 51 PHE B N 1
ATOM 1513 C CA . PHE B 1 51 ? 7.722 -37.652 -55.455 1.00 32.15 51 PHE B CA 1
ATOM 1514 C C . PHE B 1 51 ? 6.749 -38.521 -56.247 1.00 34.36 51 PHE B C 1
ATOM 1515 O O . PHE B 1 51 ? 5.783 -37.985 -56.809 1.00 34.73 51 PHE B O 1
ATOM 1523 N N . PRO B 1 52 ? 6.968 -39.860 -56.250 1.00 35.50 52 PRO B N 1
ATOM 1524 C CA . PRO B 1 52 ? 6.148 -40.793 -57.069 1.00 35.83 52 PRO B CA 1
ATOM 1525 C C . PRO B 1 52 ? 4.760 -41.068 -56.503 1.00 36.10 52 PRO B C 1
ATOM 1526 O O . PRO B 1 52 ? 3.811 -41.251 -57.268 1.00 36.54 52 PRO B O 1
ATOM 1530 N N . ASN B 1 53 ? 4.661 -41.090 -55.172 1.00 36.02 53 ASN B N 1
ATOM 1531 C CA . ASN B 1 53 ? 3.404 -41.317 -54.456 1.00 36.08 53 ASN B CA 1
ATOM 1532 C C . ASN B 1 53 ? 2.611 -40.036 -54.211 1.00 34.78 53 ASN B C 1
ATOM 1533 O O . ASN B 1 53 ? 1.593 -40.056 -53.501 1.00 35.82 53 ASN B O 1
ATOM 1538 N N . MET B 1 54 ? 3.058 -38.924 -54.799 1.00 33.24 54 MET B N 1
ATOM 1539 C CA A MET B 1 54 ? 2.344 -37.676 -54.625 0.50 32.57 54 MET B CA 1
ATOM 1540 C CA B MET B 1 54 ? 2.360 -37.655 -54.644 0.50 32.47 54 MET B CA 1
ATOM 1541 C C . MET B 1 54 ? 1.191 -37.538 -55.611 1.00 31.84 54 MET B C 1
ATOM 1542 O O . MET B 1 54 ? 1.353 -37.717 -56.812 1.00 31.53 54 MET B O 1
ATOM 1551 N N . SER B 1 55 ? 0.025 -37.212 -55.076 1.00 30.87 55 SER B N 1
ATOM 1552 C CA . SER B 1 55 ? -1.122 -36.926 -55.900 1.00 28.88 55 SER B CA 1
ATOM 1553 C C . SER B 1 55 ? -1.581 -35.542 -55.476 1.00 27.98 55 SER B C 1
ATOM 1554 O O . SER B 1 55 ? -1.134 -35.005 -54.445 1.00 26.49 55 SER B O 1
ATOM 1557 N N . VAL B 1 56 ? -2.477 -34.956 -56.261 1.00 26.38 56 VAL B N 1
ATOM 1558 C CA . VAL B 1 56 ? -3.094 -33.709 -55.871 1.00 25.42 56 VAL B CA 1
ATOM 1559 C C . VAL B 1 56 ? -3.792 -33.917 -54.501 1.00 23.22 56 VAL B C 1
ATOM 1560 O O . VAL B 1 56 ? -3.787 -33.015 -53.674 1.00 21.96 56 VAL B O 1
ATOM 1564 N N . ALA B 1 57 ? -4.374 -35.095 -54.270 1.00 21.69 57 ALA B N 1
ATOM 1565 C CA . ALA B 1 57 ? -5.021 -35.381 -52.966 1.00 20.63 57 ALA B CA 1
ATOM 1566 C C . ALA B 1 57 ? -4.042 -35.234 -51.811 1.00 19.93 57 ALA B C 1
ATOM 1567 O O . ALA B 1 57 ? -4.378 -34.632 -50.794 1.00 20.32 57 ALA B O 1
ATOM 1569 N N . THR B 1 58 ? -2.839 -35.776 -51.961 1.00 18.75 58 THR B N 1
ATOM 1570 C CA . THR B 1 58 ? -1.880 -35.744 -50.856 1.00 18.03 58 THR B CA 1
ATOM 1571 C C . THR B 1 58 ? -1.405 -34.317 -50.601 1.00 16.90 58 THR B C 1
ATOM 1572 O O . THR B 1 58 ? -1.200 -33.933 -49.462 1.00 15.39 58 THR B O 1
ATOM 1576 N N . VAL B 1 59 ? -1.284 -33.519 -51.668 1.00 15.78 59 VAL B N 1
ATOM 1577 C CA . VAL B 1 59 ? -1.038 -32.096 -51.477 1.00 15.47 59 VAL B CA 1
ATOM 1578 C C . VAL B 1 59 ? -2.142 -31.411 -50.658 1.00 14.71 59 VAL B C 1
ATOM 1579 O O . VAL B 1 59 ? -1.853 -30.738 -49.663 1.00 13.84 59 VAL B O 1
ATOM 1583 N N . TYR B 1 60 ? -3.406 -31.592 -51.051 1.00 15.07 60 TYR B N 1
ATOM 1584 C CA . TYR B 1 60 ? -4.481 -31.015 -50.262 1.00 16.04 60 TYR B CA 1
ATOM 1585 C C . TYR B 1 60 ? -4.504 -31.527 -48.834 1.00 15.27 60 TYR B C 1
ATOM 1586 O O . TYR B 1 60 ? -4.738 -30.760 -47.899 1.00 15.61 60 TYR B O 1
ATOM 1595 N N . ASN B 1 61 ? -4.288 -32.824 -48.657 1.00 14.55 61 ASN B N 1
ATOM 1596 C CA . ASN B 1 61 ? -4.310 -33.395 -47.297 1.00 15.06 61 ASN B CA 1
ATOM 1597 C C . ASN B 1 61 ? -3.237 -32.739 -46.420 1.00 14.72 61 ASN B C 1
ATOM 1598 O O . ASN B 1 61 ? -3.488 -32.388 -45.276 1.00 14.98 61 ASN B O 1
ATOM 1603 N N . ASN B 1 62 ? -2.045 -32.565 -46.981 1.00 14.63 62 ASN B N 1
ATOM 1604 C CA . ASN B 1 62 ? -0.968 -31.917 -46.237 1.00 15.63 62 ASN B CA 1
ATOM 1605 C C . ASN B 1 62 ? -1.258 -30.440 -45.950 1.00 15.16 62 ASN B C 1
ATOM 1606 O O . ASN B 1 62 ? -0.965 -29.947 -44.874 1.00 15.65 62 ASN B O 1
ATOM 1611 N N . LEU B 1 63 ? -1.868 -29.734 -46.894 1.00 15.49 63 LEU B N 1
ATOM 1612 C CA . LEU B 1 63 ? -2.271 -28.340 -46.664 1.00 15.64 63 LEU B CA 1
ATOM 1613 C C . LEU B 1 63 ? -3.286 -28.241 -45.525 1.00 16.40 63 LEU B C 1
ATOM 1614 O O . LEU B 1 63 ? -3.214 -27.323 -44.713 1.00 16.53 63 LEU B O 1
ATOM 1619 N N . ARG B 1 64 ? -4.203 -29.208 -45.439 1.00 16.45 64 ARG B N 1
ATOM 1620 C CA . ARG B 1 64 ? -5.146 -29.237 -44.305 1.00 17.92 64 ARG B CA 1
ATOM 1621 C C . ARG B 1 64 ? -4.419 -29.395 -42.972 1.00 17.80 64 ARG B C 1
ATOM 1622 O O . ARG B 1 64 ? -4.722 -28.689 -41.996 1.00 18.00 64 ARG B O 1
ATOM 1630 N N . VAL B 1 65 ? -3.464 -30.316 -42.939 1.00 17.30 65 VAL B N 1
ATOM 1631 C CA . VAL B 1 65 ? -2.618 -30.523 -41.752 1.00 17.84 65 VAL B CA 1
ATOM 1632 C C . VAL B 1 65 ? -1.914 -29.222 -41.378 1.00 17.16 65 VAL B C 1
ATOM 1633 O O . VAL B 1 65 ? -1.958 -28.810 -40.224 1.00 17.68 65 VAL B O 1
ATOM 1637 N N . PHE B 1 66 ? -1.309 -28.551 -42.354 1.00 16.54 66 PHE B N 1
ATOM 1638 C CA . PHE B 1 66 ? -0.653 -27.271 -42.048 1.00 17.78 66 PHE B CA 1
ATOM 1639 C C . PHE B 1 66 ? -1.623 -26.164 -41.600 1.00 19.16 66 PHE B C 1
ATOM 1640 O O . PHE B 1 66 ? -1.263 -25.320 -40.754 1.00 18.87 66 PHE B O 1
ATOM 1648 N N . ARG B 1 67 ? -2.828 -26.153 -42.165 1.00 19.65 67 ARG B N 1
ATOM 1649 C CA . ARG B 1 67 ? -3.827 -25.151 -41.782 1.00 21.77 67 ARG B CA 1
ATOM 1650 C C . ARG B 1 67 ? -4.224 -25.361 -40.315 1.00 22.53 67 ARG B C 1
ATOM 1651 O O . ARG B 1 67 ? -4.303 -24.402 -39.535 1.00 22.58 67 ARG B O 1
ATOM 1659 N N . GLU B 1 68 ? -4.435 -26.622 -39.952 1.00 23.35 68 GLU B N 1
ATOM 1660 C CA . GLU B 1 68 ? -4.751 -27.014 -38.569 1.00 24.92 68 GLU B CA 1
ATOM 1661 C C . GLU B 1 68 ? -3.637 -26.667 -37.571 1.00 25.13 68 GLU B C 1
ATOM 1662 O O . GLU B 1 68 ? -3.916 -26.299 -36.425 1.00 25.32 68 GLU B O 1
ATOM 1668 N N . SER B 1 69 ? -2.392 -26.747 -38.029 1.00 24.17 69 SER B N 1
ATOM 1669 C CA . SER B 1 69 ? -1.215 -26.405 -37.229 1.00 24.46 69 SER B CA 1
ATOM 1670 C C . SER B 1 69 ? -0.942 -24.880 -37.197 1.00 23.99 69 SER B C 1
ATOM 1671 O O . SER B 1 69 ? 0.001 -24.441 -36.532 1.00 24.45 69 SER B O 1
ATOM 1674 N N . GLY B 1 70 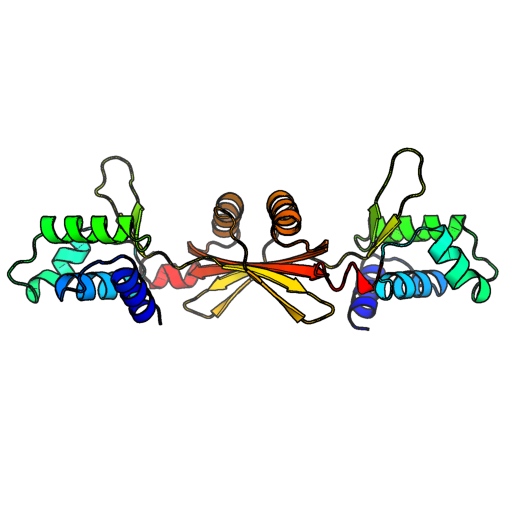? -1.748 -24.093 -37.915 1.00 23.08 70 GLY B N 1
ATOM 1675 C CA . GLY B 1 70 ? -1.606 -22.629 -37.968 1.00 22.52 70 GLY B CA 1
ATOM 1676 C C . GLY B 1 70 ? -0.492 -22.135 -38.897 1.00 22.43 70 GLY B C 1
ATOM 1677 O O . GLY B 1 70 ? -0.094 -20.960 -38.851 1.00 23.21 70 GLY B O 1
ATOM 1678 N N . LEU B 1 71 ? 0.003 -23.012 -39.761 1.00 21.05 71 LEU B N 1
ATOM 1679 C CA . LEU B 1 71 ? 1.125 -22.649 -40.640 1.00 21.41 71 LEU B CA 1
ATOM 1680 C C . LEU B 1 71 ? 0.707 -22.062 -41.987 1.00 21.35 71 LEU B C 1
ATOM 1681 O O . LEU B 1 71 ? 1.509 -21.436 -42.676 1.00 21.02 71 LEU B O 1
ATOM 1686 N N . VAL B 1 72 ? -0.542 -22.311 -42.374 1.00 20.96 72 VAL B N 1
ATOM 1687 C CA . VAL B 1 72 ? -1.017 -21.983 -43.711 1.00 21.69 72 VAL B CA 1
ATOM 1688 C C . VAL B 1 72 ? -2.433 -21.496 -43.584 1.00 22.90 72 VAL B C 1
ATOM 1689 O O . VAL B 1 72 ? -3.199 -22.000 -42.765 1.00 22.08 72 VAL B O 1
ATOM 1693 N N . LYS B 1 73 ? -2.778 -20.491 -44.374 1.00 24.62 73 LYS B N 1
ATOM 1694 C CA . LYS B 1 73 ? -4.156 -20.078 -44.470 1.00 27.16 73 LYS B CA 1
ATOM 1695 C C . LYS B 1 73 ? -4.613 -20.315 -45.893 1.00 27.61 73 LYS B C 1
ATOM 1696 O O . LYS B 1 73 ? -3.837 -20.159 -46.840 1.00 27.53 73 LYS B O 1
ATOM 1702 N N . GLU B 1 74 ? -5.868 -20.719 -46.023 1.00 29.05 74 GLU B N 1
ATOM 1703 C CA . GLU B 1 74 ? -6.460 -20.984 -47.317 1.00 30.15 74 GLU B CA 1
ATOM 1704 C C . GLU B 1 74 ? -7.249 -19.754 -47.737 1.00 31.36 74 GLU B C 1
ATOM 1705 O O . GLU B 1 74 ? -8.084 -19.249 -46.975 1.00 31.31 74 GLU B O 1
ATOM 1711 N N . LEU B 1 75 ? -6.949 -19.277 -48.939 1.00 32.17 75 LEU B N 1
ATOM 1712 C CA . LEU B 1 75 ? -7.625 -18.147 -49.542 1.00 33.95 75 LEU B CA 1
ATOM 1713 C C . LEU B 1 75 ? -8.592 -18.679 -50.585 1.00 35.21 75 LEU B C 1
ATOM 1714 O O . LEU B 1 75 ? -8.183 -19.173 -51.635 1.00 33.87 75 LEU B O 1
ATOM 1719 N N . THR B 1 76 ? -9.885 -18.586 -50.271 1.00 37.06 76 THR B N 1
ATOM 1720 C CA . THR B 1 76 ? -10.940 -19.186 -51.090 1.00 39.64 76 THR B CA 1
ATOM 1721 C C . THR B 1 76 ? -11.464 -18.18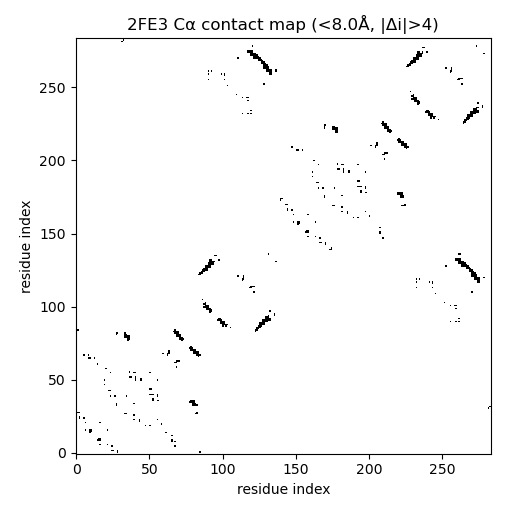7 -52.119 1.00 41.13 76 THR B C 1
ATOM 1722 O O . THR B 1 76 ? -11.396 -16.973 -51.917 1.00 41.75 76 THR B O 1
ATOM 1726 N N . TYR B 1 77 ? -11.981 -18.696 -53.230 1.00 43.11 77 TYR B N 1
ATOM 1727 C CA . TYR B 1 77 ? -12.771 -17.847 -54.117 1.00 45.03 77 TYR B CA 1
ATOM 1728 C C . TYR B 1 77 ? -13.903 -18.604 -54.802 1.00 45.43 77 TYR B C 1
ATOM 1729 O O . TYR B 1 77 ? -13.682 -19.661 -55.389 1.00 45.94 77 TYR B O 1
ATOM 1738 N N . GLY B 1 78 ? -15.111 -18.042 -54.726 1.00 46.20 78 GLY B N 1
ATOM 1739 C CA . GLY B 1 78 ? -16.326 -18.662 -55.279 1.00 46.47 78 GLY B CA 1
ATOM 1740 C C . GLY B 1 78 ? -16.084 -19.634 -56.422 1.00 46.50 78 GLY B C 1
ATOM 1741 O O . GLY B 1 78 ? -15.643 -19.228 -57.508 1.00 47.30 78 GLY B O 1
ATOM 1742 N N . ASP B 1 79 ? -16.366 -20.916 -56.172 1.00 46.35 79 ASP B N 1
ATOM 1743 C CA . ASP B 1 79 ? -16.145 -22.012 -57.144 1.00 46.12 79 ASP B CA 1
ATOM 1744 C C . ASP B 1 79 ? -14.658 -22.306 -57.415 1.00 45.08 79 ASP B C 1
ATOM 1745 O O . ASP B 1 79 ? -14.230 -23.469 -57.373 1.00 45.55 79 ASP B O 1
ATOM 1750 N N . ALA B 1 80 ? -13.893 -21.242 -57.689 1.00 43.73 80 ALA B N 1
ATOM 1751 C CA . ALA B 1 80 ? -12.496 -21.319 -58.121 1.00 42.27 80 ALA B CA 1
ATOM 1752 C C . ALA B 1 80 ? -11.594 -22.077 -57.131 1.00 41.01 80 ALA B C 1
ATOM 1753 O O . ALA B 1 80 ? -11.936 -22.231 -55.955 1.00 41.16 80 ALA B O 1
ATOM 1755 N N . SER B 1 81 ? -10.456 -22.557 -57.627 1.00 39.16 81 SER B N 1
ATOM 1756 C CA . SER B 1 81 ? -9.420 -23.157 -56.779 1.00 37.52 81 SER B CA 1
ATOM 1757 C C . SER B 1 81 ? -8.872 -22.192 -55.730 1.00 35.60 81 SER B C 1
ATOM 1758 O O . SER B 1 81 ? -8.627 -21.010 -56.005 1.00 34.93 81 SER B O 1
ATOM 1761 N N . SER B 1 82 ? -8.665 -22.720 -54.527 1.00 33.95 82 SER B N 1
ATOM 1762 C CA . SER B 1 82 ? -8.108 -21.949 -53.433 1.00 31.70 82 SER B CA 1
ATOM 1763 C C . SER B 1 82 ? -6.630 -21.687 -53.668 1.00 30.64 82 SER B C 1
ATOM 1764 O O . SER B 1 82 ? -5.982 -22.390 -54.459 1.00 29.94 82 SER B O 1
ATOM 1767 N N . ARG B 1 83 ? -6.129 -20.642 -53.024 1.00 28.53 83 ARG B N 1
ATOM 1768 C CA . ARG B 1 83 ? -4.701 -20.401 -52.938 1.00 27.27 83 ARG B CA 1
ATOM 1769 C C . ARG B 1 83 ? -4.265 -20.491 -51.481 1.00 26.22 83 ARG B C 1
ATOM 1770 O O . ARG B 1 83 ? -5.101 -20.440 -50.574 1.00 25.71 83 ARG B O 1
ATOM 1778 N N . PHE B 1 84 ? -2.964 -20.630 -51.252 1.00 24.85 84 PHE B N 1
ATOM 1779 C CA . PHE B 1 84 ? -2.461 -20.935 -49.914 1.00 24.43 84 PHE B CA 1
ATOM 1780 C C . PHE B 1 84 ? -1.331 -20.013 -49.521 1.00 24.97 84 PHE B C 1
ATOM 1781 O O . PHE B 1 84 ? -0.439 -19.747 -50.319 1.00 25.31 84 PHE B O 1
ATOM 1789 N N . ASP B 1 85 ? -1.411 -19.513 -48.297 1.00 25.40 85 ASP B N 1
ATOM 1790 C CA . ASP B 1 85 ? -0.551 -18.449 -47.805 1.00 26.35 85 ASP B CA 1
ATOM 1791 C C . ASP B 1 85 ? 0.182 -19.025 -46.591 1.00 25.21 85 ASP B C 1
ATOM 1792 O O . ASP B 1 85 ? -0.449 -19.519 -45.667 1.00 25.03 85 ASP B O 1
ATOM 1797 N N . PHE B 1 86 ? 1.507 -18.978 -46.619 1.00 23.91 86 PHE B N 1
ATOM 1798 C CA . PHE B 1 86 ? 2.310 -19.396 -45.468 1.00 23.37 86 PHE B CA 1
ATOM 1799 C C . PHE B 1 86 ? 2.207 -18.274 -44.445 1.00 23.44 86 PHE B C 1
ATOM 1800 O O . PHE B 1 86 ? 2.328 -17.110 -44.806 1.00 23.75 86 PHE B O 1
ATOM 1808 N N . VAL B 1 87 ? 1.977 -18.639 -43.191 1.00 22.60 87 VAL B N 1
ATOM 1809 C CA . VAL B 1 87 ? 1.622 -17.669 -42.143 1.00 23.24 87 VAL B CA 1
ATOM 1810 C C . VAL B 1 87 ? 2.843 -17.326 -41.316 1.00 22.73 87 VAL B C 1
ATOM 1811 O O . VAL B 1 87 ? 3.539 -18.205 -40.819 1.00 23.33 87 VAL B O 1
ATOM 1815 N N . THR B 1 88 ? 3.103 -16.037 -41.164 1.00 22.04 88 THR B N 1
ATOM 1816 C CA . THR B 1 88 ? 4.100 -15.582 -40.221 1.00 21.80 88 THR B CA 1
ATOM 1817 C C . THR B 1 88 ? 3.333 -15.015 -39.025 1.00 20.71 88 THR B C 1
ATOM 1818 O O . THR B 1 88 ? 2.350 -14.300 -39.199 1.00 19.59 88 THR B O 1
ATOM 1822 N N . SER B 1 89 ? 3.774 -15.356 -37.822 1.00 20.23 89 SER B N 1
ATOM 1823 C CA . SER B 1 89 ? 3.057 -14.961 -36.628 1.00 20.06 89 SER B CA 1
ATOM 1824 C C . SER B 1 89 ? 3.162 -13.450 -36.369 1.00 18.82 89 SER B C 1
ATOM 1825 O O . SER B 1 89 ? 4.170 -12.812 -36.691 1.00 17.38 89 SER B O 1
ATOM 1828 N N . ASP B 1 90 ? 2.096 -12.927 -35.780 1.00 17.62 90 ASP B N 1
ATOM 1829 C CA . ASP B 1 90 ? 2.085 -11.569 -35.227 1.00 16.86 90 ASP B CA 1
ATOM 1830 C C . ASP B 1 90 ? 2.677 -11.571 -33.824 1.00 16.75 90 ASP B C 1
ATOM 1831 O O . ASP B 1 90 ? 2.731 -12.618 -33.156 1.00 17.88 90 ASP B O 1
ATOM 1836 N N . HIS B 1 91 ? 3.106 -10.399 -33.365 1.00 15.40 91 HIS B N 1
ATOM 1837 C CA . HIS B 1 91 ? 3.648 -10.310 -32.018 1.00 15.62 91 HIS B CA 1
ATOM 1838 C C . HIS B 1 91 ? 3.110 -9.071 -31.329 1.00 14.92 91 HIS B C 1
ATOM 1839 O O . HIS B 1 91 ? 2.959 -8.030 -31.961 1.00 14.45 91 HIS B O 1
ATOM 1846 N N . TYR B 1 92 ? 2.801 -9.202 -30.048 1.00 14.86 92 TYR B N 1
ATOM 1847 C CA . TYR B 1 92 ? 2.332 -8.085 -29.228 1.00 15.05 92 TYR B CA 1
ATOM 1848 C C . TYR B 1 92 ? 3.194 -8.027 -27.964 1.00 15.46 92 TYR B C 1
ATOM 1849 O O . TYR B 1 92 ? 3.296 -9.017 -27.227 1.00 15.55 92 TYR B O 1
ATOM 1858 N N . HIS B 1 93 ? 3.764 -6.850 -27.707 1.00 16.14 93 HIS B N 1
ATOM 1859 C CA . HIS B 1 93 ? 4.667 -6.660 -26.569 1.00 15.96 93 HIS B CA 1
ATOM 1860 C C . HIS B 1 93 ? 4.317 -5.369 -25.793 1.00 15.32 93 HIS B C 1
ATOM 1861 O O . HIS B 1 93 ? 4.021 -4.344 -26.405 1.00 15.10 93 HIS B O 1
ATOM 1868 N N . ALA B 1 94 ? 4.341 -5.445 -24.462 1.00 14.18 94 ALA B N 1
ATOM 1869 C CA . ALA B 1 94 ? 4.299 -4.247 -23.614 1.00 14.65 94 ALA B CA 1
ATOM 1870 C C . ALA B 1 94 ? 5.714 -4.006 -23.113 1.00 14.83 94 ALA B C 1
ATOM 1871 O O . ALA B 1 94 ? 6.370 -4.946 -22.644 1.00 15.18 94 ALA B O 1
ATOM 1873 N N . ILE B 1 95 ? 6.169 -2.761 -23.202 1.00 15.21 95 ILE B N 1
ATOM 1874 C CA . ILE B 1 95 ? 7.552 -2.453 -22.926 1.00 16.11 95 ILE B CA 1
ATOM 1875 C C . ILE B 1 95 ? 7.613 -1.337 -21.891 1.00 16.70 95 ILE B C 1
ATOM 1876 O O . ILE B 1 95 ? 7.037 -0.252 -22.100 1.00 17.51 95 ILE B O 1
ATOM 1881 N N . CYS B 1 96 ? 8.318 -1.597 -20.787 1.00 17.00 96 CYS B N 1
ATOM 1882 C CA . CYS B 1 96 ? 8.418 -0.596 -19.724 1.00 18.60 96 CYS B CA 1
ATOM 1883 C C . CYS B 1 96 ? 9.512 0.426 -20.015 1.00 19.77 96 CYS B C 1
ATOM 1884 O O . CYS B 1 96 ? 10.700 0.076 -20.180 1.00 18.75 96 CYS B O 1
ATOM 1887 N N . GLU B 1 97 ? 9.112 1.694 -20.059 1.00 21.34 97 GLU B N 1
ATOM 1888 C CA . GLU B 1 97 ? 10.017 2.796 -20.358 1.00 23.55 97 GLU B CA 1
ATOM 1889 C C . GLU B 1 97 ? 10.950 3.078 -19.186 1.00 24.40 97 GLU B C 1
ATOM 1890 O O . GLU B 1 97 ? 11.962 3.738 -19.370 1.00 26.27 97 GLU B O 1
ATOM 1896 N N . ASN B 1 98 ? 10.612 2.575 -18.000 1.00 24.60 98 ASN B N 1
ATOM 1897 C CA . ASN B 1 98 ? 11.435 2.847 -16.822 1.00 25.41 98 ASN B CA 1
ATOM 1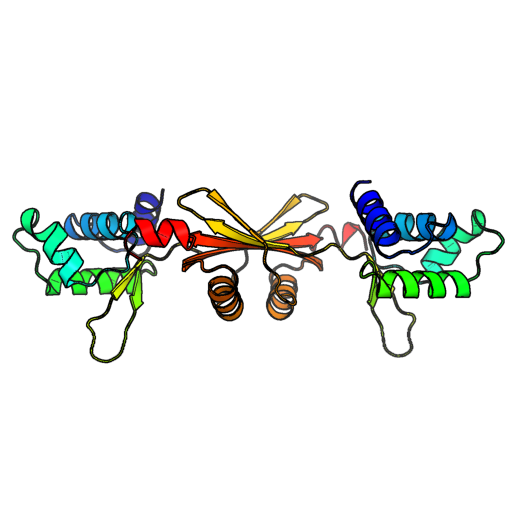898 C C . ASN B 1 98 ? 12.486 1.774 -16.540 1.00 24.45 98 ASN B C 1
ATOM 1899 O O . ASN B 1 98 ? 13.617 2.118 -16.210 1.00 25.61 98 ASN B O 1
ATOM 1904 N N . CYS B 1 99 ? 12.121 0.495 -16.653 1.00 22.53 99 CYS B N 1
ATOM 1905 C CA . CYS B 1 99 ? 13.051 -0.597 -16.307 1.00 21.74 99 CYS B CA 1
ATOM 1906 C C . CYS B 1 99 ? 13.421 -1.482 -17.493 1.00 21.20 99 CYS B C 1
ATOM 1907 O O . CYS B 1 99 ? 14.302 -2.319 -17.373 1.00 20.23 99 CYS B O 1
ATOM 1910 N N . GLY B 1 100 ? 12.729 -1.304 -18.614 1.00 18.92 100 GLY B N 1
ATOM 1911 C CA . GLY B 1 100 ? 13.093 -1.990 -19.872 1.00 19.67 100 GLY B CA 1
ATOM 1912 C C . GLY B 1 100 ? 12.426 -3.353 -19.992 1.00 18.99 100 GLY B C 1
ATOM 1913 O O . GLY B 1 100 ? 12.659 -4.083 -20.972 1.00 18.81 100 GLY B O 1
ATOM 1914 N N . LYS B 1 101 ? 11.604 -3.703 -19.000 1.00 19.55 101 LYS B N 1
ATOM 1915 C CA . LYS B 1 101 ? 10.857 -4.981 -18.989 1.00 19.95 101 LYS B CA 1
ATOM 1916 C C . LYS B 1 101 ? 9.967 -5.126 -20.232 1.00 19.89 101 LYS B C 1
ATOM 1917 O O . LYS B 1 101 ? 9.248 -4.200 -20.575 1.00 20.25 101 LYS B O 1
ATOM 1923 N N . ILE B 1 102 ? 10.022 -6.283 -20.890 1.00 19.48 102 ILE B N 1
ATOM 1924 C CA . ILE B 1 102 ? 9.096 -6.573 -21.998 1.00 20.08 102 ILE B CA 1
ATOM 1925 C C . ILE B 1 102 ? 8.213 -7.754 -21.618 1.00 20.74 102 ILE B C 1
ATOM 1926 O O . ILE B 1 102 ? 8.717 -8.808 -21.173 1.00 20.16 102 ILE B O 1
ATOM 1931 N N . VAL B 1 103 ? 6.902 -7.573 -21.776 1.00 20.54 103 VAL B N 1
ATOM 1932 C CA . VAL B 1 103 ? 5.908 -8.588 -21.438 1.00 21.09 103 VAL B CA 1
ATOM 1933 C C . VAL B 1 103 ? 5.118 -8.891 -22.717 1.00 21.41 103 VAL B C 1
ATOM 1934 O O . VAL B 1 103 ? 4.507 -7.977 -23.301 1.00 21.00 103 VAL B O 1
ATOM 1938 N N . ASP B 1 104 ? 5.125 -10.149 -23.152 1.00 20.89 104 ASP B N 1
ATOM 1939 C CA . ASP B 1 104 ? 4.337 -10.529 -24.337 1.00 21.31 104 ASP B CA 1
ATOM 1940 C C . ASP B 1 104 ? 2.866 -10.710 -23.963 1.00 20.81 104 ASP B C 1
ATOM 1941 O O . ASP B 1 104 ? 2.530 -11.157 -22.848 1.00 21.11 104 ASP B O 1
ATOM 1946 N N . PHE B 1 105 ? 1.975 -10.343 -24.874 1.00 19.86 105 PHE B N 1
ATOM 1947 C CA . PHE B 1 105 ? 0.573 -10.606 -24.630 1.00 19.22 105 PHE B CA 1
ATOM 1948 C C . PHE B 1 105 ? -0.086 -11.101 -25.907 1.00 20.16 105 PHE B C 1
ATOM 1949 O O . PHE B 1 105 ? 0.510 -11.040 -26.995 1.00 18.83 105 PHE B O 1
ATOM 1957 N N . HIS B 1 106 ? -1.277 -11.651 -25.744 1.00 21.37 106 HIS B N 1
ATOM 1958 C CA . HIS B 1 106 ? -2.051 -12.137 -26.871 1.00 23.80 106 HIS B CA 1
ATOM 1959 C C . HIS B 1 106 ? -3.157 -11.152 -27.222 1.00 23.59 106 HIS B C 1
ATOM 1960 O O . HIS B 1 106 ? -3.826 -10.615 -26.329 1.00 24.13 106 HIS B O 1
ATOM 1967 N N . TYR B 1 107 ? -3.373 -10.943 -28.523 1.00 23.90 107 TYR B N 1
ATOM 1968 C CA . TYR B 1 107 ? -4.573 -10.255 -29.011 1.00 23.91 107 TYR B CA 1
ATOM 1969 C C . TYR B 1 107 ? -4.994 -10.930 -30.329 1.00 23.43 107 TYR B C 1
ATOM 1970 O O . TYR B 1 107 ? -4.123 -11.356 -31.085 1.00 23.91 107 TYR B O 1
ATOM 1979 N N . PRO B 1 108 ? -6.323 -11.056 -30.605 1.00 23.28 108 PRO B N 1
ATOM 1980 C CA . PRO B 1 108 ? -6.775 -11.773 -31.813 1.00 23.39 108 PRO B CA 1
ATOM 1981 C C . PRO B 1 108 ? -6.725 -10.968 -33.127 1.00 23.22 108 PRO B C 1
ATOM 1982 O O . PRO B 1 108 ? -7.762 -10.754 -33.803 1.00 25.35 108 PRO B O 1
ATOM 1986 N N . GLY B 1 109 ? -5.543 -10.541 -33.512 1.00 22.93 109 GLY B N 1
ATOM 1987 C CA . GLY B 1 109 ? -5.385 -9.887 -34.803 1.00 20.81 109 GLY B CA 1
ATOM 1988 C C . GLY B 1 109 ? -5.765 -8.417 -34.814 1.00 20.34 109 GLY B C 1
ATOM 1989 O O . GLY B 1 109 ? -6.405 -7.889 -33.880 1.00 20.21 109 GLY B O 1
ATOM 1990 N N . LEU B 1 110 ? -5.378 -7.757 -35.898 1.00 19.29 110 LEU B N 1
ATOM 1991 C CA . LEU B 1 110 ? -5.695 -6.341 -36.092 1.00 18.90 110 LEU B CA 1
ATOM 1992 C C . LEU B 1 110 ? -6.243 -6.157 -37.485 1.00 19.48 110 LEU B C 1
ATOM 1993 O O . LEU B 1 110 ? -5.759 -5.296 -38.234 1.00 19.59 110 LEU B O 1
ATOM 1998 N N . ASP B 1 111 ? -7.273 -6.939 -37.813 1.00 20.57 111 ASP B N 1
ATOM 1999 C CA . ASP B 1 111 ? -7.801 -6.967 -39.186 1.00 21.16 111 ASP B CA 1
ATOM 2000 C C . ASP B 1 111 ? -8.200 -5.600 -39.762 1.00 21.20 111 ASP B C 1
ATOM 2001 O O . ASP B 1 111 ? -7.885 -5.331 -40.910 1.00 20.10 111 ASP B O 1
ATOM 2006 N N . GLU B 1 112 ? -8.898 -4.769 -38.983 1.00 20.68 112 GLU B N 1
ATOM 2007 C CA . GLU B 1 112 ? -9.358 -3.446 -39.444 1.00 20.69 112 GLU B CA 1
ATOM 2008 C C . GLU B 1 112 ? -8.162 -2.549 -39.781 1.00 20.22 112 GLU B C 1
ATOM 2009 O O . GLU B 1 112 ? -8.144 -1.881 -40.824 1.00 19.15 112 GLU B O 1
ATOM 2015 N N . VAL B 1 113 ? -7.138 -2.574 -38.921 1.00 19.31 113 VAL B N 1
ATOM 2016 C CA . VAL B 1 113 ? -5.939 -1.800 -39.161 1.00 19.71 113 VAL B CA 1
ATOM 2017 C C . VAL B 1 113 ? -5.171 -2.306 -40.395 1.00 19.18 113 VAL B C 1
ATOM 2018 O O . VAL B 1 113 ? -4.768 -1.505 -41.244 1.00 18.69 113 VAL B O 1
ATOM 2022 N N . GLU B 1 114 ? -4.960 -3.613 -40.473 1.00 19.08 114 GLU B N 1
ATOM 2023 C CA . GLU B 1 114 ? -4.277 -4.220 -41.634 1.00 18.76 114 GLU B CA 1
ATOM 2024 C C . GLU B 1 114 ? -5.005 -3.890 -42.939 1.00 18.44 114 GLU B C 1
ATOM 2025 O O . GLU B 1 114 ? -4.376 -3.561 -43.946 1.00 17.04 114 GLU B O 1
ATOM 2031 N N . GLN B 1 115 ? -6.334 -3.962 -42.921 1.00 17.18 115 GLN B N 1
ATOM 2032 C CA . GLN B 1 115 ? -7.086 -3.689 -44.153 1.00 17.81 115 GLN B CA 1
ATOM 2033 C C . GLN B 1 115 ? -6.962 -2.232 -44.567 1.00 17.23 115 GLN B C 1
ATOM 2034 O O . GLN B 1 115 ? -6.736 -1.924 -45.747 1.00 17.41 115 GLN B O 1
ATOM 2040 N N . LEU B 1 116 ? -7.047 -1.329 -43.600 1.00 16.73 116 LEU B N 1
ATOM 2041 C CA . LEU B 1 116 ? -6.890 0.079 -43.918 1.00 16.70 116 LEU B CA 1
ATOM 2042 C C . LEU B 1 116 ? -5.444 0.370 -44.376 1.00 16.56 116 LEU B C 1
ATOM 2043 O O . LEU B 1 116 ? -5.234 1.056 -45.367 1.00 16.08 116 LEU B O 1
ATOM 2048 N N . ALA B 1 117 ? -4.457 -0.175 -43.660 1.00 15.69 117 ALA B N 1
ATOM 2049 C CA . ALA B 1 117 ? -3.048 0.033 -44.026 1.00 15.76 117 ALA B CA 1
ATOM 2050 C C . ALA B 1 117 ? -2.761 -0.413 -45.458 1.00 16.20 117 ALA B C 1
ATOM 2051 O O . ALA B 1 117 ? -2.074 0.273 -46.203 1.00 16.39 117 ALA B O 1
ATOM 2053 N N . ALA B 1 118 ? -3.299 -1.562 -45.845 1.00 16.09 118 ALA B N 1
ATOM 2054 C CA . ALA B 1 118 ? -3.069 -2.049 -47.200 1.00 17.18 118 ALA B CA 1
ATOM 2055 C C . ALA B 1 118 ? -3.664 -1.042 -48.199 1.00 17.80 118 ALA B C 1
ATOM 2056 O O . ALA B 1 118 ? -3.078 -0.765 -49.249 1.00 18.45 118 ALA B O 1
ATOM 2058 N N . HIS B 1 119 ? -4.815 -0.475 -47.858 1.00 18.32 119 HIS B N 1
ATOM 2059 C CA . HIS B 1 119 ? -5.474 0.456 -48.775 1.00 18.65 119 HIS B CA 1
ATOM 2060 C C . HIS B 1 119 ? -4.687 1.757 -48.931 1.00 18.96 119 HIS B C 1
ATOM 2061 O O . HIS B 1 119 ? -4.483 2.246 -50.067 1.00 20.00 119 HIS B O 1
ATOM 2068 N N . VAL B 1 120 ? -4.228 2.314 -47.813 1.00 18.05 120 VAL B N 1
ATOM 2069 C CA . VAL B 1 120 ? -3.594 3.630 -47.856 1.00 18.49 120 VAL B CA 1
ATOM 2070 C C . VAL B 1 120 ? -2.171 3.526 -48.394 1.00 18.45 120 VAL B C 1
ATOM 2071 O O . VAL B 1 120 ? -1.722 4.417 -49.110 1.00 20.06 120 VAL B O 1
ATOM 2075 N N . THR B 1 121 ? -1.488 2.416 -48.110 1.00 17.75 121 THR B N 1
ATOM 2076 C CA . THR B 1 121 ? -0.048 2.287 -48.451 1.00 17.22 121 THR B CA 1
ATOM 2077 C C . THR B 1 121 ? 0.176 1.512 -49.771 1.00 17.96 121 THR B C 1
ATOM 2078 O O . THR B 1 121 ? 1.252 1.630 -50.381 1.00 18.62 121 THR B O 1
ATOM 2082 N N . GLY B 1 122 ? -0.824 0.730 -50.198 1.00 17.66 122 GLY B N 1
ATOM 2083 C CA . GLY B 1 122 ? -0.663 -0.181 -51.332 1.00 19.00 122 GLY B CA 1
ATOM 2084 C C . GLY B 1 122 ? 0.043 -1.507 -51.052 1.00 19.34 122 GLY B C 1
ATOM 2085 O O . GLY B 1 122 ? 0.253 -2.304 -51.971 1.00 19.70 122 GLY B O 1
ATOM 2086 N N . PHE B 1 123 ? 0.434 -1.750 -49.798 1.00 18.73 123 PHE B N 1
ATOM 2087 C CA . PHE B 1 123 ? 1.116 -2.989 -49.423 1.00 19.13 123 PHE B CA 1
ATOM 2088 C C . PHE B 1 123 ? 0.194 -4.198 -49.418 1.00 19.39 123 PHE B C 1
ATOM 2089 O O . PHE B 1 123 ? -1.001 -4.066 -49.109 1.00 19.79 123 PHE B O 1
ATOM 2097 N N . LYS B 1 124 ? 0.749 -5.356 -49.762 1.00 19.29 124 LYS B N 1
ATOM 2098 C CA . LYS B 1 124 ? 0.144 -6.662 -49.435 1.00 20.53 124 LYS B CA 1
ATOM 2099 C C . LYS B 1 124 ? 0.679 -7.094 -48.065 1.00 20.06 124 LYS B C 1
ATOM 2100 O O . LYS B 1 124 ? 1.894 -7.229 -47.886 1.00 19.62 124 LYS B O 1
ATOM 2106 N N . VAL B 1 125 ? -0.228 -7.257 -47.104 1.00 18.83 125 VAL B N 1
ATOM 2107 C CA . VAL B 1 125 ? 0.139 -7.432 -45.701 1.00 19.52 125 VAL B CA 1
ATOM 2108 C C . VAL B 1 125 ? 0.391 -8.896 -45.354 1.00 19.17 125 VAL B C 1
ATOM 2109 O O . VAL B 1 125 ? -0.385 -9.763 -45.752 1.00 19.34 125 VAL B O 1
ATOM 2113 N N . SER B 1 126 ? 1.476 -9.144 -44.608 1.00 18.06 126 SER B N 1
ATOM 2114 C CA . SER B 1 126 ? 1.814 -10.476 -44.084 1.00 18.15 126 SER B CA 1
ATOM 2115 C C . SER B 1 126 ? 1.506 -10.611 -42.592 1.00 17.64 126 SER B C 1
ATOM 2116 O O . SER B 1 126 ? 0.769 -11.498 -42.184 1.00 17.71 126 SER B O 1
ATOM 2119 N N . HIS B 1 127 ? 2.112 -9.743 -41.783 1.00 15.88 127 HIS B N 1
ATOM 2120 C CA . HIS B 1 127 ? 1.991 -9.856 -40.334 1.00 15.21 127 HIS B CA 1
ATOM 2121 C C . HIS B 1 127 ? 2.391 -8.549 -39.664 1.00 14.66 127 HIS B C 1
ATOM 2122 O O . HIS B 1 127 ? 2.800 -7.606 -40.319 1.00 14.29 127 HIS B O 1
ATOM 2129 N N . HIS B 1 128 ? 2.250 -8.490 -38.350 1.00 13.65 128 HIS B N 1
ATOM 2130 C CA . HIS B 1 128 ? 2.552 -7.233 -37.663 1.00 13.88 128 HIS B CA 1
ATOM 2131 C C . HIS B 1 128 ? 3.231 -7.450 -36.311 1.00 14.34 128 HIS B C 1
ATOM 2132 O O . HIS B 1 128 ? 3.166 -8.538 -35.751 1.00 13.06 128 HIS B O 1
ATOM 2139 N N . ARG B 1 129 ? 3.891 -6.398 -35.812 1.00 14.18 129 ARG B N 1
ATOM 2140 C CA . ARG B 1 129 ? 4.465 -6.385 -34.472 1.00 15.09 129 ARG B CA 1
ATOM 2141 C C . ARG B 1 129 ? 3.952 -5.100 -33.848 1.00 14.01 129 ARG B C 1
ATOM 2142 O O . ARG B 1 129 ? 4.122 -4.015 -34.425 1.00 12.89 129 ARG B O 1
ATOM 2150 N N . LEU B 1 130 ? 3.279 -5.226 -32.707 1.00 13.25 130 LEU B N 1
ATOM 2151 C CA . LEU B 1 130 ? 2.764 -4.053 -31.999 1.00 13.16 130 LEU B CA 1
ATOM 2152 C C . LEU B 1 130 ? 3.560 -3.944 -30.712 1.00 13.77 130 LEU B C 1
ATOM 2153 O O . LEU B 1 130 ? 3.635 -4.917 -29.943 1.00 13.80 130 LEU B O 1
ATOM 2158 N N . GLU B 1 131 ? 4.173 -2.782 -30.511 1.00 13.57 131 GLU B N 1
ATOM 2159 C CA . GLU B 1 131 ? 4.840 -2.486 -29.244 1.00 14.46 131 GLU B CA 1
ATOM 2160 C C . GLU B 1 131 ? 4.073 -1.403 -28.499 1.00 14.69 131 GLU B C 1
ATOM 2161 O O . GLU B 1 131 ? 3.837 -0.318 -29.034 1.00 14.08 131 GLU B O 1
ATOM 2167 N N . ILE B 1 132 ? 3.672 -1.716 -27.279 1.00 15.35 132 ILE B N 1
ATOM 2168 C CA . ILE B 1 132 ? 3.003 -0.733 -26.449 1.00 15.84 132 ILE B CA 1
ATOM 2169 C C . ILE B 1 132 ? 3.948 -0.313 -25.353 1.00 15.70 132 ILE B C 1
ATOM 2170 O O . ILE B 1 132 ? 4.445 -1.158 -24.617 1.00 15.98 132 ILE B O 1
ATOM 2175 N N . TYR B 1 133 ? 4.178 0.995 -25.262 1.00 15.85 133 TYR B N 1
ATOM 2176 C CA . TYR B 1 133 ? 5.117 1.550 -24.305 1.00 16.65 133 TYR B CA 1
ATOM 2177 C C . TYR B 1 133 ? 4.354 2.099 -23.130 1.00 16.69 133 TYR B C 1
ATOM 2178 O O . TYR B 1 133 ? 3.303 2.732 -23.295 1.00 16.29 133 TYR B O 1
ATOM 2187 N N . GLY B 1 134 ? 4.884 1.842 -21.948 1.00 16.17 134 GLY B N 1
ATOM 2188 C CA . GLY B 1 134 ? 4.294 2.411 -20.751 1.00 17.54 134 GLY B CA 1
ATOM 2189 C C . GLY B 1 134 ? 5.177 2.135 -19.552 1.00 17.93 134 GLY B C 1
ATOM 2190 O O . GLY B 1 134 ? 6.420 2.090 -19.660 1.00 18.45 134 GLY B O 1
ATOM 2191 N N . VAL B 1 135 ? 4.521 2.000 -18.411 1.00 19.01 135 VAL B N 1
ATOM 2192 C CA . VAL B 1 135 ? 5.211 1.710 -17.157 1.00 20.40 135 VAL B CA 1
ATOM 2193 C C . VAL B 1 135 ? 4.604 0.483 -16.530 1.00 20.87 135 VAL B C 1
ATOM 2194 O O . VAL B 1 135 ? 3.381 0.413 -16.345 1.00 19.95 135 VAL B O 1
ATOM 2198 N N . CYS B 1 136 ? 5.458 -0.467 -16.158 1.00 22.27 136 CYS B N 1
ATOM 2199 C CA . CYS B 1 136 ? 4.993 -1.723 -15.602 1.00 24.12 136 CYS B CA 1
ATOM 2200 C C . CYS B 1 136 ? 4.421 -1.533 -14.200 1.00 25.55 136 CYS B C 1
ATOM 2201 O O . CYS B 1 136 ? 4.673 -0.513 -13.546 1.00 24.89 136 CYS B O 1
ATOM 2204 N N . GLN B 1 137 ? 3.638 -2.517 -13.761 1.00 28.00 137 GLN B N 1
ATOM 2205 C CA . GLN B 1 137 ? 2.997 -2.492 -12.448 1.00 30.92 137 GLN B CA 1
ATOM 2206 C C . GLN B 1 137 ? 4.026 -2.220 -11.343 1.00 31.72 137 GLN B C 1
ATOM 2207 O O . GLN B 1 137 ? 3.820 -1.345 -10.482 1.00 31.92 137 GLN B O 1
ATOM 2213 N N . GLU B 1 138 ? 5.142 -2.950 -11.397 1.00 32.23 138 GLU B N 1
ATOM 2214 C CA . GLU B 1 138 ? 6.195 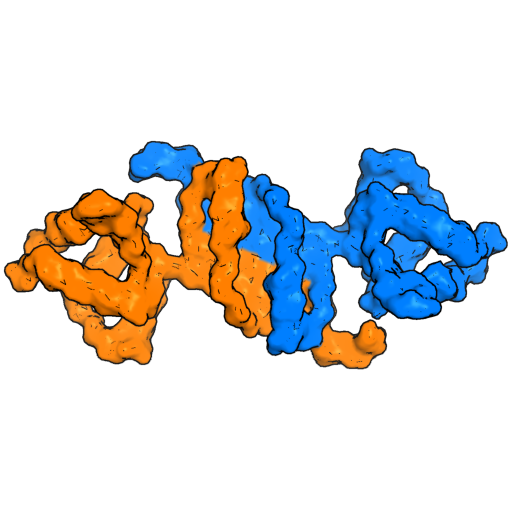-2.849 -10.378 1.00 33.36 138 GLU B CA 1
ATOM 2215 C C . GLU B 1 138 ? 6.818 -1.459 -10.328 1.00 33.12 138 GLU B C 1
ATOM 2216 O O . GLU B 1 138 ? 6.948 -0.876 -9.254 1.00 32.87 138 GLU B O 1
ATOM 2222 N N . CYS B 1 139 ? 7.145 -0.902 -11.490 1.00 32.93 139 CYS B N 1
ATOM 2223 C CA . CYS B 1 139 ? 7.676 0.450 -11.561 1.00 32.81 139 CYS B CA 1
ATOM 2224 C C . CYS B 1 139 ? 6.663 1.510 -11.114 1.00 34.43 139 CYS B C 1
ATOM 2225 O O . CYS B 1 139 ? 7.037 2.504 -10.498 1.00 34.40 139 CYS B O 1
ATOM 2228 N N . SER B 1 140 ? 5.389 1.297 -11.429 1.00 35.59 140 SER B N 1
ATOM 2229 C CA . SER B 1 140 ? 4.343 2.237 -11.054 1.00 37.97 140 SER B CA 1
ATOM 2230 C C . SER B 1 140 ? 4.166 2.298 -9.534 1.00 38.79 140 SER B C 1
ATOM 2231 O O . SER B 1 140 ? 3.928 3.372 -8.979 1.00 39.23 140 SER B O 1
ATOM 2234 N N . LYS B 1 141 ? 4.297 1.146 -8.878 1.00 40.22 141 LYS B N 1
ATOM 2235 C CA . LYS B 1 141 ? 4.247 1.053 -7.417 1.00 42.10 141 LYS B CA 1
ATOM 2236 C C . LYS B 1 141 ? 5.293 1.982 -6.782 1.00 43.09 141 LYS B C 1
ATOM 2237 O O . LYS B 1 141 ? 4.949 2.792 -5.917 1.00 43.73 141 LYS B O 1
ATOM 2243 N N . LYS B 1 142 ? 6.550 1.901 -7.233 1.00 44.16 142 LYS B N 1
ATOM 2244 C CA . LYS B 1 142 ? 7.596 2.812 -6.731 1.00 45.20 142 LYS B CA 1
ATOM 2245 C C . LYS B 1 142 ? 7.408 4.295 -7.104 1.00 46.22 142 LYS B C 1
ATOM 2246 O O . LYS B 1 142 ? 7.703 5.182 -6.288 1.00 46.92 142 LYS B O 1
ATOM 2252 N N . GLU B 1 143 ? 6.921 4.563 -8.314 1.00 47.06 143 GLU B N 1
ATOM 2253 C CA . GLU B 1 143 ? 6.712 5.947 -8.796 1.00 48.11 143 GLU B CA 1
ATOM 2254 C C . GLU B 1 143 ? 5.632 6.743 -8.049 1.00 48.70 143 GLU B C 1
ATOM 2255 O O . GLU B 1 143 ? 5.590 7.973 -8.162 1.00 49.19 143 GLU B O 1
ATOM 2261 N N . ASN B 1 144 ? 4.773 6.037 -7.302 1.00 49.38 144 ASN B N 1
ATOM 2262 C CA . ASN B 1 144 ? 3.525 6.578 -6.721 1.00 50.02 144 ASN B CA 1
ATOM 2263 C C . ASN B 1 144 ? 2.403 6.501 -7.768 1.00 50.32 144 ASN B C 1
ATOM 2264 O O . ASN B 1 144 ? 1.969 7.526 -8.321 1.00 50.77 144 ASN B O 1
ATOM 2269 N N . HIS B 1 145 ? 1.943 5.275 -8.030 1.00 50.43 145 HIS B N 1
ATOM 2270 C CA . HIS B 1 145 ? 1.015 4.980 -9.133 1.00 50.55 145 HIS B CA 1
ATOM 2271 C C . HIS B 1 145 ? 0.019 6.082 -9.469 1.00 50.80 145 HIS B C 1
ATOM 2272 O O . HIS B 1 145 ? 0.143 6.767 -10.493 1.00 50.97 145 HIS B O 1
#

Radius of gyration: 25.86 Å; Cα contacts (8 Å, |Δi|>4): 412; chains: 2; bounding box: 33×78×54 Å

Foldseek 3Di:
DLLVVLVVLCVVVVHDCDPLLSLLSVVQVPDPDQAFLVRSCVVPCVPPVPDDSVNSVVSLVVCVVSVQWDWADDDPDGITIHGADDEWEWEAEPPPGDIDTDDDPDDVVVQVVCCVVVVDDDHYYYHYHYDHDPVVVVVVD/DVLLVVLVVLCVVVVHDDDPLLSLLSVCQVPDPDFAFLVVSCVVCVVPDVPDDSVVSVVSLVVCVVSVQKDWADDVVDTITIHGADEEWEWEAEPPPGDIDTDDDDDDVVVQVVCCVVVVDDDHYYYHYHYDHDPVRCVVVVD

CATH classification: 1.10.10.10 (+1 more: 3.30.1490.190)

Organism: Bacillus subtilis (strain 168) (NCBI:txid224308)

B-factor: mean 25.55, std 9.1, range [11.81, 77.74]

Nearest PDB structures (foldseek):
  2fe3-assembly1_B  TM=1.007E+00  e=5.672E-29  Bacillus subtilis
  2rgv-assembly1_A  TM=9.967E-01  e=2.374E-25  Bacillus subtilis
  3f8n-assembly1_B  TM=6.294E-01  e=2.754E-22  Bacillus subtilis
  6d57-assembly1_A  TM=5.861E-01  e=2.947E-12  Campylobacter jejuni
  4rb2-assembly1_C  TM=5.563E-01  e=2.168E-10  Magnetospirillum gryphiswaldense MSR-1 v2

Solvent-accessible surface area: 17274 Å² total; per-residue (Å²): 151,80,22,136,104,2,35,110,35,0,158,147,70,69,24,188,68,36,100,26,43,69,3,0,0,73,60,8,35,104,32,108,46,71,4,17,0,73,48,0,66,151,58,15,73,76,125,32,133,141,12,47,52,59,35,0,79,93,14,1,137,37,0,84,117,18,48,12,0,121,70,74,112,182,75,161,61,74,16,109,7,39,29,50,39,68,52,93,14,38,0,29,2,97,76,73,48,70,108,45,105,23,137,22,104,24,12,98,120,5,37,124,74,1,30,148,82,19,23,9,106,47,54,21,1,70,0,18,2,39,1,34,1,119,122,15,15,180,182,50,149,83,134,58,17,137,103,3,35,98,39,0,154,149,79,70,27,187,63,36,101,26,45,64,14,0,0,79,62,8,24,105,40,134,58,70,8,20,1,83,60,0,60,138,54,20,67,76,166,31,132,138,13,47,52,59,41,0,92,86,14,3,143,34,0,99,115,23,47,13,2,120,70,73,104,172,56,168,57,71,14,111,9,37,32,33,43,65,52,92,14,40,1,25,2,102,96,73,49,73,106,45,105,22,142,24,107,28,12,99,121,6,38,124,72,1,32,148,81,22,24,7,127,43,51,21,2,78,0,19,2,39,0,31,1,118,128,17,10,182,191,43,123,58

Secondary structure (DSSP, 8-state):
-HHHHHHHHHHHTT----HHHHHHHHHHHH-SS---HHHHHHHHGGG-TT--HHHHHHHHHHHHHTTSEEEE--TTSPPEEEEPPPPEEEEEETTT--EEE------HHHHHHHHHHH-PEEEEEEEEEEEE-HHHHHHH-/-HHHHHHHHHHHHTT----HHHHHHHHHHHH-SS--BHHHHHHHHTTT-TT--HHHHHHHHHHHHHTTSEEEE--SSSPPEEEE----EEEEEETTT--EEE------HHHHHHHHHHH-PEEEEEEEEEEEE-HHHHHHHT-

InterPro domains:
  IPR002481 Ferric-uptake regulator [PF01475] (15-133)
  IPR002481 Ferric-uptake regulator [PTHR33202] (5-144)
  IPR002481 Ferric-uptake regulator [cd07153] (22-136)
  IPR036388 Winged helix-like DNA-binding domain superfamily [G3DSA:1.10.10.10] (1-87)
  IPR036390 Winged helix DNA-binding domain superfamily [SSF46785] (8-137)
  IPR043135 Ferric-uptake regulator, C-terminal domain [G3DSA:3.30.1490.190] (88-145)

Sequence (284 aa):
HELKEALETLKETGVRITPQRHAILEYLVNSMAHPTADDIYKALEGKFPNMSVATVYNNLRVFRESGLVKELTYGDASSRFDFVTSDHYHAICENCGKIVDFHYPGLDEVEQLAAHVTGFKVSHHRLEIYGVCQECSSKKENAHELKEALETLKETGVRITPQRHAILEYLVNSSMAHPTADDIYKALEGKFPNMMSVATVYNNLRVFRESGLVKELTYGDASSRFDFVTSDHYHAICENCGKIVDFHYPGLDEVEQLAAHVTGFKVSHHRLEIYGVCQECSKKENH